Protein AF-A0A1Z5IXL9-F1 (afdb_monomer)

Secondary structure (DSSP, 8-state):
-----------EEEEEEEEEETT--EEEEEEEEEEETT-EEE-PPPPBTTEEEEE--S-SEEE--SS-EEEEEEEEE---EEEEESSS-SS-EEE---B-SSTT-BPPB-PPP-TTEEEEEEETTEEEEEP--SSSB--SSTTS-EEEEEEEHHHHHHHHHTT--TTTTS--S-----------------TTHHHHHHHHHHHHHHHHHHHHHHHHHHHHHHTTS-TTTHHHHHHHHHHHHHHHHHHHHHH--

Radius of gyration: 29.67 Å; Cα contacts (8 Å, |Δi|>4): 340; chains: 1; bounding box: 79×49×94 Å

Foldseek 3Di:
DPDPDPPLPQDKEKEWEFEAAPVRHGQDDIDIDIDGAQDKDFDADDARWQKAFPDWPDDRIDGHHPHYHYTYGHIAGFEWEFEAEAPPGLPTDIDDWTCDPGRRAIFFDQADDDPQKWKFKQDLQATHDTDPDRGGDGDPPRRYYIYIYIDHPVSVVVVVVVPPNRNPVRNPDDDDDDDDDDDDDDDDDDPVVVVVVVVVVVVVVVVVVVVLVVVVSVLVVVCPPDPVVNVVVVVVNVVVVVVVVVVVVVVVD

pLDDT: mean 72.83, std 23.21, range [24.55, 97.69]

Structure (mmCIF, N/CA/C/O backbone):
data_AF-A0A1Z5IXL9-F1
#
_entry.id   AF-A0A1Z5IXL9-F1
#
loop_
_atom_site.group_PDB
_atom_site.id
_atom_site.type_symbol
_atom_site.label_atom_id
_atom_site.label_alt_id
_atom_site.label_comp_id
_atom_site.label_asym_id
_atom_site.label_entity_id
_atom_site.label_seq_id
_atom_site.pdbx_PDB_ins_code
_atom_site.Cartn_x
_atom_site.Cartn_y
_atom_site.Cartn_z
_atom_site.occupancy
_atom_site.B_iso_or_equiv
_atom_site.auth_seq_id
_atom_site.auth_comp_id
_atom_site.auth_asym_id
_atom_site.auth_atom_id
_atom_site.pdbx_PDB_model_num
ATOM 1 N N . MET A 1 1 ? 50.714 9.550 -36.297 1.00 45.28 1 MET A N 1
ATOM 2 C CA . MET A 1 1 ? 49.883 8.854 -35.291 1.00 45.28 1 MET A CA 1
ATOM 3 C C . MET A 1 1 ? 48.421 9.108 -35.640 1.00 45.28 1 MET A C 1
ATOM 5 O O . MET A 1 1 ? 47.930 10.183 -35.316 1.00 45.28 1 MET A O 1
ATOM 9 N N . PRO A 1 2 ? 47.738 8.226 -36.387 1.00 45.06 2 PRO A N 1
ATOM 10 C CA . PRO A 1 2 ? 46.304 8.373 -36.589 1.00 45.06 2 PRO A CA 1
ATOM 11 C C . PRO A 1 2 ? 45.598 7.944 -35.300 1.00 45.06 2 PRO A C 1
ATOM 13 O O . PRO A 1 2 ? 45.701 6.794 -34.883 1.00 45.06 2 PRO A O 1
ATOM 16 N N . GLY A 1 3 ? 44.945 8.899 -34.638 1.00 46.47 3 GLY A N 1
ATOM 17 C CA . GLY A 1 3 ? 44.142 8.646 -33.449 1.00 46.47 3 GLY A CA 1
ATOM 18 C C . GLY A 1 3 ? 42.917 7.818 -33.815 1.00 46.47 3 GLY A C 1
ATOM 19 O O . GLY A 1 3 ? 42.049 8.272 -34.561 1.00 46.47 3 GLY A O 1
ATOM 20 N N . THR A 1 4 ? 42.847 6.600 -33.293 1.00 48.31 4 THR A 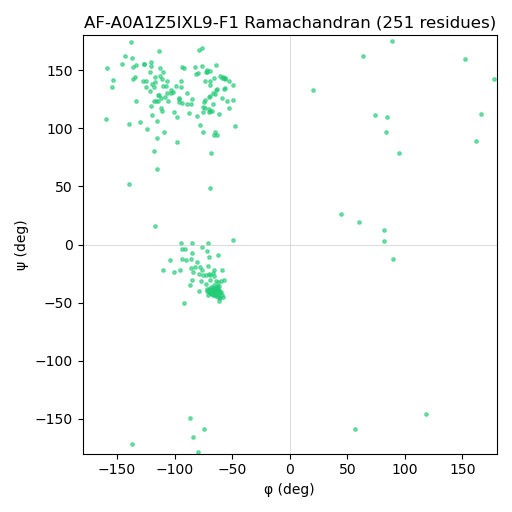N 1
ATOM 21 C CA . THR A 1 4 ? 41.657 5.755 -33.336 1.00 48.31 4 THR A CA 1
ATOM 22 C C . THR A 1 4 ? 40.570 6.432 -32.507 1.00 48.31 4 THR A C 1
ATOM 24 O O . THR A 1 4 ? 40.534 6.337 -31.283 1.00 48.31 4 THR A O 1
ATOM 27 N N . LYS A 1 5 ? 39.685 7.165 -33.187 1.00 51.28 5 LYS A N 1
ATOM 28 C CA . LYS A 1 5 ? 38.390 7.579 -32.641 1.00 51.28 5 LYS A CA 1
ATOM 29 C C . LYS A 1 5 ? 37.686 6.300 -32.168 1.00 51.28 5 LYS A C 1
ATOM 31 O O . LYS A 1 5 ? 37.536 5.396 -32.995 1.00 51.28 5 LYS A O 1
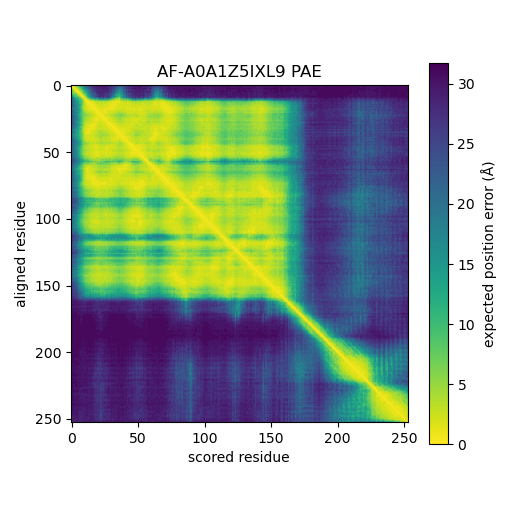ATOM 36 N N . PRO A 1 6 ? 37.263 6.175 -30.899 1.00 50.72 6 PRO A N 1
ATOM 37 C CA . PRO A 1 6 ? 36.435 5.046 -30.513 1.00 50.72 6 PRO A CA 1
ATOM 38 C C . PRO A 1 6 ? 35.146 5.125 -31.334 1.00 50.72 6 PRO A C 1
ATOM 40 O O . PRO A 1 6 ? 34.359 6.064 -31.198 1.00 50.72 6 PRO A O 1
ATOM 43 N N . MET A 1 7 ? 34.966 4.170 -32.248 1.00 46.31 7 MET A N 1
ATOM 44 C CA . MET A 1 7 ? 33.675 3.916 -32.868 1.00 46.31 7 MET A CA 1
ATOM 45 C C . MET A 1 7 ? 32.766 3.406 -31.754 1.00 46.31 7 MET A C 1
ATOM 47 O O . MET A 1 7 ? 32.745 2.213 -31.464 1.00 46.31 7 MET A O 1
ATOM 51 N N . PHE A 1 8 ? 32.000 4.296 -31.128 1.00 53.53 8 PHE A N 1
ATOM 52 C CA . PHE A 1 8 ? 30.719 3.871 -30.589 1.00 53.53 8 PHE A CA 1
ATOM 53 C C . PHE A 1 8 ? 29.910 3.443 -31.809 1.00 53.53 8 PHE A C 1
ATOM 55 O O . PHE A 1 8 ? 29.355 4.272 -32.531 1.00 53.53 8 PHE A O 1
ATOM 62 N N . GLN A 1 9 ? 29.946 2.146 -32.123 1.00 54.06 9 GLN A N 1
ATOM 63 C CA . GLN A 1 9 ? 28.942 1.565 -32.993 1.00 54.06 9 GLN A CA 1
ATOM 64 C C . GLN A 1 9 ? 27.609 2.019 -32.421 1.00 54.06 9 GLN A C 1
ATOM 66 O O . GLN A 1 9 ? 27.355 1.826 -31.230 1.00 54.06 9 GLN A O 1
ATOM 71 N N . ASN A 1 10 ? 26.813 2.667 -33.266 1.00 61.59 10 ASN A N 1
ATOM 72 C CA . ASN A 1 10 ? 25.502 3.231 -32.965 1.00 61.59 10 ASN A CA 1
ATOM 73 C C . ASN A 1 10 ? 24.482 2.094 -32.728 1.00 61.59 10 ASN A C 1
ATOM 75 O O . ASN A 1 10 ? 23.428 2.019 -33.353 1.00 61.59 10 ASN A O 1
ATOM 79 N N . SER A 1 11 ? 24.871 1.131 -31.895 1.00 84.44 11 SER A N 1
ATOM 80 C CA . SER A 1 11 ? 24.109 -0.031 -31.499 1.00 84.44 11 SER A CA 1
ATOM 81 C C . SER A 1 11 ? 23.072 0.452 -30.501 1.00 84.44 11 SER A C 1
ATOM 83 O O . SER A 1 11 ? 23.384 1.057 -29.473 1.00 84.44 11 SER A O 1
ATOM 85 N N . GLN A 1 12 ? 21.811 0.273 -30.866 1.00 89.75 12 GLN A N 1
ATOM 86 C CA . GLN A 1 12 ? 20.716 0.434 -29.932 1.00 89.75 12 GLN A CA 1
ATOM 87 C C . GLN A 1 12 ? 20.620 -0.827 -29.087 1.00 89.75 12 GLN A C 1
ATOM 89 O O . GLN A 1 12 ? 20.885 -1.933 -29.556 1.00 89.75 12 GLN A O 1
ATOM 94 N N . ASN A 1 13 ? 20.208 -0.647 -27.845 1.00 95.62 13 ASN A N 1
ATOM 95 C CA . ASN A 1 13 ? 19.860 -1.731 -26.953 1.00 95.62 13 ASN A CA 1
ATOM 96 C C . ASN A 1 13 ? 18.583 -1.352 -26.187 1.00 95.62 13 ASN A C 1
ATOM 98 O O . ASN A 1 13 ? 18.050 -0.246 -26.347 1.00 95.62 13 ASN A O 1
ATOM 102 N N . PHE A 1 14 ? 18.048 -2.276 -25.397 1.00 94.62 14 PHE A N 1
ATOM 103 C CA . PHE A 1 14 ? 16.798 -2.068 -24.690 1.00 94.62 14 PHE A CA 1
ATOM 104 C C . PHE A 1 14 ? 16.850 -2.486 -23.223 1.00 94.62 14 PHE A C 1
ATOM 106 O O . PHE A 1 14 ? 17.611 -3.360 -22.809 1.00 94.62 14 PHE A O 1
ATOM 113 N N . ALA A 1 15 ? 15.977 -1.859 -22.447 1.00 95.31 15 ALA A N 1
ATOM 114 C CA . ALA A 1 15 ? 15.609 -2.281 -21.112 1.00 95.31 15 ALA A CA 1
ATOM 115 C C . ALA A 1 15 ? 14.107 -2.580 -21.087 1.00 95.31 15 ALA A C 1
ATOM 117 O O . ALA A 1 15 ? 13.320 -1.824 -21.656 1.00 95.31 15 ALA A O 1
ATOM 118 N N . GLU A 1 16 ? 13.706 -3.660 -20.429 1.00 96.06 16 GLU A N 1
ATOM 119 C CA . GLU A 1 16 ? 12.303 -3.990 -20.185 1.00 96.06 16 GLU A CA 1
ATOM 120 C C . GLU A 1 16 ? 12.005 -3.924 -18.685 1.00 96.06 16 GLU A C 1
ATOM 122 O O . GLU A 1 16 ? 12.741 -4.463 -17.854 1.00 96.06 16 GLU A O 1
ATOM 127 N N . VAL A 1 17 ? 10.947 -3.192 -18.346 1.00 96.50 17 VAL A N 1
ATOM 128 C CA . VAL A 1 17 ? 10.525 -2.899 -16.977 1.00 96.50 17 VAL A CA 1
ATOM 129 C C . VAL A 1 17 ? 9.222 -3.636 -16.699 1.00 96.50 17 VAL A C 1
ATOM 131 O O . VAL A 1 17 ? 8.199 -3.325 -17.302 1.00 96.50 17 VAL A O 1
ATOM 134 N N . TYR A 1 18 ? 9.265 -4.588 -15.779 1.00 96.19 18 TYR A N 1
ATOM 135 C CA . TYR A 1 18 ? 8.126 -5.367 -15.311 1.00 96.19 18 TYR A CA 1
ATOM 136 C C . TYR A 1 18 ? 7.523 -4.744 -14.056 1.00 96.19 18 TYR A C 1
ATOM 138 O O . TYR A 1 18 ? 8.252 -4.308 -13.161 1.00 96.19 18 TYR A O 1
ATOM 146 N N . PHE A 1 19 ? 6.194 -4.756 -13.977 1.00 97.25 19 PHE A N 1
ATOM 147 C CA . PHE A 1 19 ? 5.422 -4.285 -12.828 1.00 97.25 19 PHE A CA 1
ATOM 148 C C . PHE A 1 19 ? 4.698 -5.488 -12.236 1.00 97.25 19 PHE A C 1
ATOM 150 O O . PHE A 1 19 ? 3.755 -5.999 -12.841 1.00 97.25 19 PHE A O 1
ATOM 157 N N . GLN A 1 20 ? 5.164 -5.977 -11.092 1.00 96.44 20 GLN A N 1
ATOM 158 C CA . GLN A 1 20 ? 4.704 -7.255 -10.556 1.00 96.44 20 GLN A CA 1
ATOM 159 C C . GLN A 1 20 ? 4.586 -7.236 -9.036 1.00 96.44 20 GLN A C 1
ATOM 161 O O . GLN A 1 20 ? 5.188 -6.397 -8.370 1.00 96.44 20 GLN A O 1
ATOM 166 N N . THR A 1 21 ? 3.844 -8.188 -8.479 1.00 95.88 21 THR A N 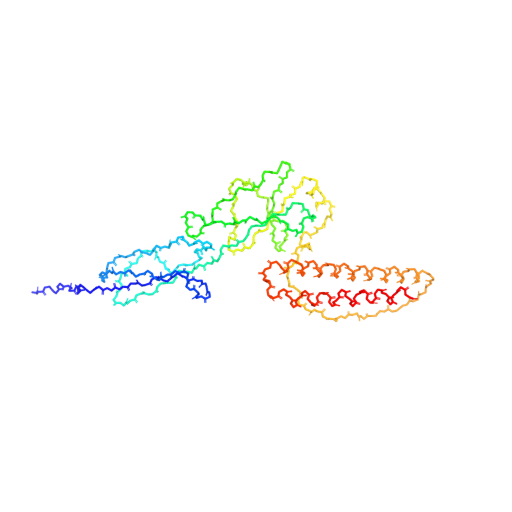1
ATOM 167 C CA . THR A 1 21 ? 3.847 -8.428 -7.033 1.00 95.88 21 THR A CA 1
ATOM 168 C C . THR A 1 21 ? 5.102 -9.171 -6.578 1.00 95.88 21 THR A C 1
ATOM 170 O O . THR A 1 21 ? 5.857 -9.710 -7.395 1.00 95.88 21 THR A O 1
ATOM 173 N N . ALA A 1 22 ? 5.321 -9.253 -5.261 1.00 91.00 22 ALA A N 1
ATOM 174 C CA . ALA A 1 22 ? 6.373 -10.097 -4.683 1.00 91.00 22 ALA A CA 1
ATOM 175 C C . ALA A 1 22 ? 6.230 -11.580 -5.088 1.00 91.00 22 ALA A C 1
ATOM 177 O O . ALA A 1 22 ? 7.231 -12.265 -5.277 1.00 91.00 22 ALA A O 1
ATOM 178 N N . ALA A 1 23 ? 4.996 -12.044 -5.317 1.00 91.06 23 ALA A N 1
ATOM 179 C CA . ALA A 1 23 ? 4.694 -13.384 -5.822 1.00 91.06 23 ALA A CA 1
ATOM 180 C C . ALA A 1 23 ? 4.952 -13.559 -7.335 1.00 91.06 23 ALA A C 1
ATOM 182 O O . ALA A 1 23 ? 4.766 -14.649 -7.868 1.00 91.06 23 ALA A O 1
ATOM 183 N N . GLY A 1 24 ? 5.367 -12.503 -8.044 1.00 90.75 24 GLY A N 1
ATOM 184 C CA . GLY A 1 24 ? 5.649 -12.541 -9.481 1.00 90.75 24 GLY A CA 1
ATOM 185 C C . GLY A 1 24 ? 4.419 -12.403 -10.379 1.00 90.75 24 GLY A C 1
ATOM 186 O O . GLY A 1 24 ? 4.524 -12.643 -11.577 1.00 90.75 24 GLY A O 1
ATOM 187 N N . VAL A 1 25 ? 3.264 -12.006 -9.833 1.00 94.50 25 VAL A N 1
ATOM 188 C CA . VAL A 1 25 ? 2.062 -11.740 -10.638 1.00 94.50 25 VAL A CA 1
ATOM 189 C C . VAL A 1 25 ? 2.234 -10.415 -11.366 1.00 94.50 25 VAL A C 1
ATOM 191 O O . VAL A 1 25 ? 2.432 -9.387 -10.719 1.00 94.50 25 VAL A O 1
ATOM 194 N N . GLU A 1 26 ? 2.138 -10.426 -12.694 1.00 95.38 26 GLU A N 1
ATOM 195 C CA . GLU A 1 26 ? 2.185 -9.209 -13.505 1.00 95.38 26 GLU A CA 1
ATOM 196 C C . GLU A 1 26 ? 0.920 -8.369 -13.303 1.00 95.38 26 GLU A C 1
ATOM 198 O O . GLU A 1 26 ? -0.204 -8.843 -13.453 1.00 95.38 26 GLU A O 1
ATOM 203 N N . LEU A 1 27 ? 1.115 -7.095 -12.968 1.00 94.81 27 LEU A N 1
ATOM 204 C CA . LEU A 1 27 ? 0.033 -6.132 -12.755 1.00 94.81 27 LEU A CA 1
ATOM 205 C C . LEU A 1 27 ? -0.257 -5.303 -14.006 1.00 94.81 27 LEU A C 1
ATOM 207 O O . LEU A 1 27 ? -1.325 -4.707 -14.140 1.00 94.81 27 LEU A O 1
ATOM 211 N N . ARG A 1 28 ? 0.724 -5.210 -14.907 1.00 94.62 28 ARG A N 1
ATOM 212 C CA . ARG A 1 28 ? 0.664 -4.409 -16.127 1.00 94.62 28 ARG A CA 1
ATOM 213 C C . ARG A 1 28 ? 1.676 -4.921 -17.145 1.00 94.62 28 ARG A C 1
ATOM 215 O O . ARG A 1 28 ? 2.747 -5.386 -16.763 1.00 94.62 28 ARG A O 1
ATOM 222 N N . ASN A 1 29 ? 1.371 -4.717 -18.428 1.00 95.12 29 ASN A N 1
ATOM 223 C CA . ASN A 1 29 ? 2.303 -4.965 -19.527 1.00 95.12 29 ASN A CA 1
ATOM 224 C C . ASN A 1 29 ? 3.676 -4.309 -19.275 1.00 95.12 29 ASN A C 1
ATOM 226 O O . ASN A 1 29 ? 3.719 -3.133 -18.881 1.00 95.12 29 ASN A O 1
ATOM 230 N N . PRO A 1 30 ? 4.780 -5.017 -19.565 1.00 95.00 30 PRO A N 1
ATOM 231 C CA . PRO A 1 30 ? 6.119 -4.473 -19.406 1.00 95.00 30 PRO A CA 1
ATOM 232 C C . PRO A 1 30 ? 6.355 -3.237 -20.277 1.00 95.00 30 PRO A C 1
ATOM 234 O O . PRO A 1 30 ? 5.876 -3.139 -21.410 1.00 95.00 30 PRO A O 1
ATOM 237 N N . LEU A 1 31 ? 7.134 -2.287 -19.763 1.00 95.12 31 LEU A N 1
ATOM 238 C CA . LEU A 1 31 ? 7.560 -1.111 -20.516 1.00 95.12 31 LEU A CA 1
ATOM 239 C C . LEU A 1 31 ? 8.921 -1.370 -21.162 1.00 95.12 31 LEU A C 1
ATOM 241 O O . LEU A 1 31 ? 9.908 -1.596 -20.464 1.00 95.12 31 LEU A O 1
ATOM 245 N N . LYS A 1 32 ? 8.987 -1.258 -22.490 1.00 95.62 32 LYS A N 1
ATOM 246 C CA . LYS A 1 32 ? 10.233 -1.367 -23.252 1.00 95.62 32 LYS A CA 1
ATOM 247 C C . LYS A 1 32 ? 10.829 0.007 -23.540 1.00 95.62 32 LYS A C 1
ATOM 249 O O . LYS A 1 32 ? 10.200 0.847 -24.179 1.00 95.62 32 LYS A O 1
ATOM 254 N N . ILE A 1 33 ? 12.064 0.220 -23.101 1.00 94.81 33 ILE A N 1
ATOM 255 C CA . ILE A 1 33 ? 12.833 1.450 -23.296 1.00 94.81 33 ILE A CA 1
ATOM 256 C C . ILE A 1 33 ? 13.989 1.140 -24.240 1.00 94.81 33 ILE A C 1
ATOM 258 O O . ILE A 1 33 ? 14.862 0.346 -23.902 1.00 94.81 33 ILE A O 1
ATOM 262 N N . VAL A 1 34 ? 14.017 1.780 -25.408 1.00 95.31 34 VAL A N 1
ATOM 263 C CA . VAL A 1 34 ? 15.085 1.611 -26.405 1.00 95.31 34 VAL A CA 1
ATOM 264 C C . VAL A 1 34 ? 15.944 2.871 -26.453 1.00 95.31 34 VAL A C 1
ATOM 266 O O . VAL A 1 34 ? 15.426 3.983 -26.620 1.00 95.31 34 VAL A O 1
ATOM 269 N N . ARG A 1 35 ? 17.260 2.699 -26.299 1.00 95.25 35 ARG A N 1
ATOM 270 C CA . ARG A 1 35 ? 18.253 3.780 -26.354 1.00 95.25 35 ARG A CA 1
ATOM 271 C C . ARG A 1 35 ? 19.569 3.301 -26.978 1.00 95.25 35 ARG A C 1
ATOM 273 O O . ARG A 1 35 ? 19.862 2.105 -26.932 1.00 95.25 35 ARG A O 1
ATOM 280 N N . PRO A 1 36 ? 20.371 4.209 -27.553 1.00 95.06 36 PRO A N 1
ATOM 281 C CA . PRO A 1 36 ? 21.759 3.926 -27.898 1.00 95.06 36 PRO A CA 1
ATOM 282 C C . PRO A 1 36 ? 22.562 3.482 -26.670 1.00 95.06 36 PRO A C 1
ATOM 284 O O . PRO A 1 36 ? 22.363 3.993 -25.566 1.00 95.06 36 PRO A O 1
ATOM 287 N N . VAL A 1 37 ? 23.486 2.542 -26.861 1.00 94.62 37 VAL A N 1
ATOM 288 C CA . VAL A 1 37 ? 24.449 2.160 -25.820 1.00 94.62 37 VAL A CA 1
ATOM 289 C C . VAL A 1 37 ? 25.247 3.393 -25.379 1.00 94.62 37 VAL A C 1
ATOM 291 O O . VAL A 1 37 ? 25.735 4.158 -26.208 1.00 94.62 37 VAL A O 1
ATOM 294 N N . GLY A 1 38 ? 25.393 3.580 -24.067 1.00 93.50 38 GLY A N 1
ATOM 295 C CA . GLY A 1 38 ? 26.074 4.728 -23.467 1.00 93.50 38 GLY A CA 1
ATOM 296 C C . GLY A 1 38 ? 25.169 5.929 -23.169 1.00 93.50 38 GLY A C 1
ATOM 297 O O . GLY A 1 38 ? 25.584 6.805 -22.413 1.00 93.50 38 GLY A O 1
ATOM 298 N N . GLU A 1 39 ? 23.931 5.964 -23.676 1.00 94.31 39 GLU A N 1
ATOM 299 C CA . GLU A 1 39 ? 22.964 7.007 -23.314 1.00 94.31 39 GLU A CA 1
ATOM 300 C C . GLU A 1 39 ? 22.242 6.715 -21.999 1.00 94.31 39 GLU A C 1
ATOM 302 O O . GLU A 1 39 ? 22.051 5.561 -21.604 1.00 94.31 39 GLU A O 1
ATOM 307 N N . SER A 1 40 ? 21.803 7.779 -21.324 1.00 94.50 40 SER A N 1
ATOM 308 C CA . SER A 1 40 ? 21.006 7.653 -20.113 1.00 94.50 40 SER A CA 1
ATOM 309 C C . SER A 1 40 ? 19.526 7.392 -20.412 1.00 94.50 40 SER A C 1
ATOM 311 O O . SER A 1 40 ? 18.950 7.877 -21.387 1.00 94.50 40 SER A O 1
ATOM 313 N N . TYR A 1 41 ? 18.884 6.619 -19.542 1.00 93.69 41 TYR A N 1
ATOM 314 C CA . TYR A 1 41 ? 17.442 6.424 -19.524 1.00 93.69 41 TYR A CA 1
ATOM 315 C C . TYR A 1 41 ? 16.908 6.490 -18.097 1.00 93.69 41 TYR A C 1
ATOM 317 O O . TYR A 1 41 ? 17.621 6.203 -17.131 1.00 93.69 41 TYR A O 1
ATOM 325 N N . GLN A 1 42 ? 15.639 6.879 -17.978 1.00 93.00 42 GLN A N 1
ATOM 326 C CA . GLN A 1 42 ? 14.942 6.975 -16.705 1.00 93.00 42 GLN A CA 1
ATOM 327 C C . GLN A 1 42 ? 13.873 5.890 -16.604 1.00 93.00 42 GLN A C 1
ATOM 329 O O . GLN A 1 42 ? 13.120 5.649 -17.546 1.00 93.00 42 GLN A O 1
ATOM 334 N N . VAL A 1 43 ? 13.809 5.260 -15.439 1.00 92.56 43 VAL A N 1
ATOM 335 C CA . VAL A 1 43 ? 12.781 4.297 -15.061 1.00 92.56 43 VAL A CA 1
ATOM 336 C C . VAL A 1 43 ? 11.780 5.035 -14.184 1.00 92.56 43 VAL A C 1
ATOM 338 O O . VAL A 1 43 ? 12.122 5.505 -13.097 1.00 92.56 43 VAL A O 1
ATOM 341 N N . SER A 1 44 ? 10.553 5.180 -14.675 1.00 90.25 44 SER A N 1
ATOM 342 C CA . SER A 1 44 ? 9.445 5.755 -13.920 1.00 90.25 44 SER A CA 1
ATOM 343 C C . SER A 1 44 ? 8.509 4.651 -13.442 1.00 90.25 44 SER A C 1
ATOM 345 O O . SER A 1 44 ? 8.090 3.787 -14.211 1.00 90.25 44 SER A O 1
ATOM 347 N N . ALA A 1 45 ? 8.181 4.690 -12.154 1.00 94.19 45 ALA A N 1
ATOM 348 C CA . ALA A 1 45 ? 7.150 3.844 -11.579 1.00 94.19 45 ALA A CA 1
ATOM 349 C C . ALA A 1 45 ? 5.785 4.529 -11.766 1.00 94.19 45 ALA A C 1
ATOM 351 O O . ALA A 1 45 ? 5.617 5.665 -11.315 1.00 94.19 45 ALA A O 1
ATOM 352 N N . PRO A 1 46 ? 4.815 3.902 -12.450 1.00 95.38 46 PRO A N 1
ATOM 353 C CA . PRO A 1 46 ? 3.455 4.413 -12.510 1.00 95.38 46 PRO A CA 1
ATOM 354 C C . PRO A 1 46 ? 2.707 4.128 -11.203 1.00 95.38 46 PRO A C 1
ATOM 356 O O . PRO A 1 46 ? 2.981 3.134 -10.525 1.00 95.38 46 PRO A O 1
ATOM 359 N N . VAL A 1 47 ? 1.715 4.966 -10.901 1.00 97.06 47 VAL A N 1
ATOM 360 C CA . VAL A 1 47 ? 0.665 4.637 -9.928 1.00 97.06 47 VAL A CA 1
ATOM 361 C C . VAL A 1 47 ? -0.208 3.535 -10.529 1.00 97.06 47 VAL A C 1
ATOM 363 O O . VAL A 1 47 ? -0.675 3.665 -11.663 1.00 97.06 47 VAL A O 1
ATOM 366 N N . ILE A 1 48 ? -0.401 2.448 -9.783 1.00 96.31 48 ILE A N 1
ATOM 367 C CA . ILE A 1 48 ? -1.264 1.323 -10.153 1.00 96.31 48 ILE A CA 1
ATOM 368 C C . ILE A 1 48 ? -2.395 1.270 -9.128 1.00 96.31 48 ILE A C 1
ATOM 370 O O . ILE A 1 48 ? -2.133 1.208 -7.929 1.00 96.31 48 ILE A O 1
ATOM 374 N N . GLU A 1 49 ? -3.644 1.331 -9.591 1.00 95.81 49 GLU A N 1
ATOM 375 C CA . GLU A 1 49 ? -4.804 1.381 -8.698 1.00 95.81 49 GLU A CA 1
ATOM 376 C C . GLU A 1 49 ? -4.851 0.154 -7.777 1.00 95.81 49 GLU A C 1
ATOM 378 O O . GLU A 1 49 ? -4.806 -0.984 -8.239 1.00 95.81 49 GLU A O 1
ATOM 383 N N . GLY A 1 50 ? -4.938 0.393 -6.467 1.00 95.44 50 GLY A N 1
ATOM 384 C CA . GLY A 1 50 ? -4.982 -0.651 -5.444 1.00 95.44 50 GLY A CA 1
ATOM 385 C C . GLY A 1 50 ? -3.618 -1.217 -5.042 1.00 95.44 50 GLY A C 1
ATOM 386 O O . GLY A 1 50 ? -3.585 -2.122 -4.213 1.00 95.44 50 GLY A O 1
ATOM 387 N N . TYR A 1 51 ? -2.511 -0.697 -5.585 1.00 97.25 51 TYR A N 1
ATOM 388 C CA . TYR A 1 51 ? -1.159 -1.190 -5.312 1.00 97.25 51 TYR A CA 1
ATOM 389 C C . TYR A 1 51 ? -0.157 -0.066 -5.028 1.00 97.25 51 TYR A C 1
ATOM 391 O O . TYR A 1 51 ? -0.192 0.978 -5.677 1.00 97.25 51 TYR A O 1
ATOM 399 N N . LEU A 1 52 ? 0.787 -0.305 -4.119 1.00 97.50 52 LEU A N 1
ATOM 400 C CA . LEU A 1 52 ? 1.896 0.596 -3.806 1.00 97.50 52 LEU A CA 1
ATOM 401 C C . LEU A 1 52 ? 3.222 0.009 -4.260 1.00 97.50 52 LEU A C 1
ATOM 403 O O . LEU A 1 52 ? 3.452 -1.189 -4.129 1.00 97.50 52 LEU A O 1
ATOM 407 N N . LEU A 1 53 ? 4.114 0.856 -4.761 1.00 96.75 53 LEU A N 1
ATOM 408 C CA . LEU A 1 53 ? 5.492 0.482 -5.043 1.00 96.75 53 LEU A CA 1
ATOM 409 C C . LEU A 1 53 ? 6.236 0.273 -3.720 1.00 96.75 53 LEU A C 1
ATOM 411 O O . LEU A 1 53 ? 6.483 1.234 -2.996 1.00 96.75 53 LEU A O 1
ATOM 415 N N . ILE A 1 54 ? 6.644 -0.967 -3.451 1.00 95.00 54 ILE A N 1
ATOM 416 C CA . ILE A 1 54 ? 7.416 -1.327 -2.252 1.00 95.00 54 ILE A CA 1
ATOM 417 C C . ILE A 1 54 ? 8.909 -1.487 -2.542 1.00 95.00 54 ILE A C 1
ATOM 419 O O . ILE A 1 54 ? 9.739 -1.342 -1.647 1.00 95.00 54 ILE A O 1
ATOM 423 N N . SER A 1 55 ? 9.283 -1.780 -3.792 1.00 93.12 55 SER A N 1
ATOM 424 C CA . SER A 1 55 ? 10.689 -1.942 -4.162 1.00 93.12 55 SER A CA 1
ATOM 425 C C . SER A 1 55 ? 10.953 -1.633 -5.631 1.00 93.12 55 SER A C 1
ATOM 427 O O . SER A 1 55 ? 10.179 -1.991 -6.519 1.00 93.12 55 SER A O 1
ATOM 429 N N . GLN A 1 56 ? 1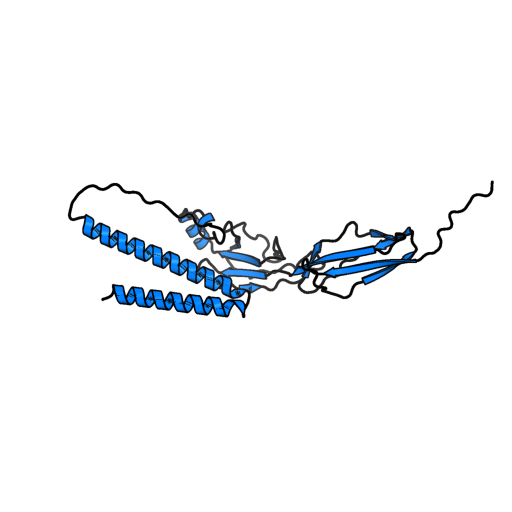2.096 -1.000 -5.896 1.00 91.75 56 GLN A N 1
ATOM 430 C CA . GLN A 1 56 ? 12.629 -0.786 -7.239 1.00 91.75 56 GLN A CA 1
ATOM 431 C C . GLN A 1 56 ? 14.135 -1.092 -7.258 1.00 91.75 56 GLN A C 1
ATOM 433 O O . GLN A 1 56 ? 14.848 -0.755 -6.308 1.00 91.75 56 GLN A O 1
ATOM 438 N N . PRO A 1 57 ? 14.664 -1.696 -8.332 1.00 83.56 57 PRO A N 1
ATOM 439 C CA . PRO A 1 57 ? 16.079 -1.982 -8.435 1.00 83.56 57 PRO A CA 1
ATOM 440 C C . PRO A 1 57 ? 16.838 -0.680 -8.696 1.00 83.56 57 PRO A C 1
ATOM 442 O O . PRO A 1 57 ? 16.608 -0.019 -9.710 1.00 83.56 57 PRO A O 1
ATOM 445 N N . GLY A 1 58 ? 17.812 -0.369 -7.840 1.00 81.69 58 GLY A N 1
ATOM 446 C CA . GLY A 1 58 ? 18.851 0.641 -8.069 1.00 81.69 58 GLY A CA 1
ATOM 447 C C . GLY A 1 58 ? 18.351 2.068 -8.369 1.00 81.69 58 GLY A C 1
ATOM 448 O O . GLY A 1 58 ? 17.230 2.431 -8.016 1.00 81.69 58 GLY A O 1
ATOM 449 N N . PRO A 1 59 ? 19.189 2.910 -9.003 1.00 85.25 59 PRO A N 1
ATOM 450 C CA . PRO A 1 59 ? 18.840 4.300 -9.280 1.00 85.25 59 PRO A CA 1
ATOM 451 C C . PRO A 1 59 ? 17.784 4.421 -10.389 1.00 85.25 59 PRO A C 1
ATOM 453 O O . PRO A 1 59 ? 17.751 3.620 -11.329 1.00 85.25 59 PRO A O 1
ATOM 456 N N . LYS A 1 60 ? 16.968 5.484 -10.305 1.00 86.31 60 LYS A N 1
ATOM 457 C CA . LYS A 1 60 ? 15.945 5.837 -11.310 1.00 86.31 60 LYS A CA 1
ATOM 458 C C . LYS A 1 60 ? 16.554 6.183 -12.672 1.00 86.31 60 LYS A C 1
ATOM 460 O O . LYS A 1 60 ? 15.935 5.913 -13.694 1.00 86.31 60 LYS A O 1
ATOM 465 N N . THR A 1 61 ? 17.759 6.752 -12.687 1.00 92.38 61 THR A N 1
ATOM 466 C CA . THR A 1 61 ? 18.498 7.101 -13.909 1.00 92.38 61 THR A CA 1
ATOM 467 C C . THR A 1 61 ? 19.658 6.133 -14.105 1.00 92.38 61 THR A C 1
ATOM 469 O O . THR A 1 61 ? 20.435 5.895 -13.181 1.00 92.38 61 THR A O 1
ATOM 472 N N . ARG A 1 62 ? 19.776 5.566 -15.307 1.00 92.12 62 ARG A N 1
ATOM 473 C CA . ARG A 1 62 ? 20.739 4.512 -15.661 1.00 92.12 62 ARG A CA 1
ATOM 474 C C . ARG A 1 62 ? 21.368 4.787 -17.018 1.00 92.12 62 ARG A C 1
ATOM 476 O O . ARG A 1 62 ? 20.795 5.524 -17.806 1.00 92.12 62 ARG A O 1
ATOM 483 N N . ILE A 1 63 ? 22.512 4.165 -17.294 1.00 94.25 63 ILE A N 1
ATOM 484 C CA . ILE A 1 63 ? 23.146 4.172 -18.618 1.00 94.25 63 ILE A CA 1
ATOM 485 C C . ILE A 1 63 ? 22.804 2.872 -19.346 1.00 94.25 63 ILE A C 1
ATOM 487 O O . ILE A 1 63 ? 22.829 1.794 -18.746 1.00 94.25 63 ILE A O 1
ATOM 491 N N . MET A 1 64 ? 22.463 2.965 -20.629 1.00 95.12 64 MET A N 1
ATOM 492 C CA . MET A 1 64 ? 22.184 1.811 -21.474 1.00 95.12 64 MET A CA 1
ATOM 493 C C . MET A 1 64 ? 23.477 1.032 -21.733 1.00 95.12 64 MET A C 1
ATOM 495 O O . MET A 1 64 ? 24.409 1.542 -22.354 1.00 95.12 64 MET A O 1
ATOM 499 N N . GLY A 1 65 ? 23.541 -0.199 -21.225 1.00 92.88 65 GLY A N 1
ATOM 500 C CA . GLY A 1 65 ? 24.672 -1.103 -21.435 1.00 92.88 65 GLY A CA 1
ATOM 501 C C . GLY A 1 65 ? 24.623 -1.790 -22.798 1.00 92.88 65 GLY A C 1
ATOM 502 O O . GLY A 1 65 ? 23.703 -1.572 -23.579 1.00 92.88 65 GLY A O 1
ATOM 503 N N . THR A 1 66 ? 25.594 -2.660 -23.068 1.00 93.19 66 THR A N 1
ATOM 504 C CA . THR A 1 66 ? 25.677 -3.460 -24.304 1.00 93.19 66 THR A CA 1
ATOM 505 C C . THR A 1 66 ? 24.779 -4.702 -24.306 1.00 93.19 66 THR A C 1
ATOM 507 O O . THR A 1 66 ? 24.541 -5.266 -25.369 1.00 93.19 66 THR A O 1
ATOM 510 N N . SER A 1 67 ? 24.268 -5.116 -23.142 1.00 92.75 67 SER A N 1
ATOM 511 C CA . SER A 1 67 ? 23.348 -6.254 -22.983 1.00 92.75 67 SER A CA 1
ATOM 512 C C . SER A 1 67 ? 21.965 -5.781 -22.534 1.00 92.75 67 SER A C 1
ATOM 514 O O . SER A 1 67 ? 21.898 -4.811 -21.768 1.00 92.75 67 SER A O 1
ATOM 516 N N . PRO A 1 68 ? 20.859 -6.410 -22.977 1.00 93.56 68 PRO A N 1
ATOM 517 C CA . PRO A 1 68 ? 19.522 -6.025 -22.542 1.00 93.56 68 PRO A CA 1
ATOM 518 C C . PRO A 1 68 ? 19.375 -6.057 -21.021 1.00 93.56 68 PRO A C 1
ATOM 520 O O . PRO A 1 68 ? 19.913 -6.945 -20.355 1.00 93.56 68 PRO A O 1
ATOM 523 N N . ALA A 1 69 ? 18.638 -5.094 -20.473 1.00 93.12 69 ALA A N 1
ATOM 524 C CA . ALA A 1 69 ? 18.374 -5.013 -19.041 1.00 93.12 69 ALA A CA 1
ATOM 525 C C . ALA A 1 69 ? 16.930 -5.411 -18.722 1.00 93.12 69 ALA A C 1
ATOM 527 O O . ALA A 1 69 ? 15.999 -5.015 -19.416 1.00 93.12 69 ALA A O 1
ATOM 528 N N . TRP A 1 70 ? 16.746 -6.136 -17.623 1.00 94.31 70 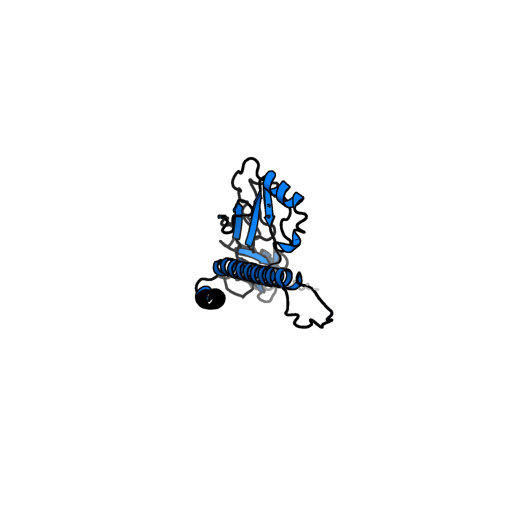TRP A N 1
ATOM 529 C CA . TRP A 1 70 ? 15.432 -6.525 -17.120 1.00 94.31 70 TRP A CA 1
ATOM 530 C C . TRP A 1 70 ? 15.261 -5.957 -15.716 1.00 94.31 70 TRP A C 1
ATOM 532 O O . TRP A 1 70 ? 16.056 -6.242 -14.819 1.00 94.31 70 TRP A O 1
ATOM 542 N N . LEU A 1 71 ? 14.255 -5.112 -15.531 1.00 94.75 71 LEU A N 1
ATOM 543 C CA . LEU A 1 71 ? 14.009 -4.383 -14.292 1.00 94.75 71 LEU A CA 1
ATOM 544 C C . LEU A 1 71 ? 12.656 -4.802 -13.733 1.00 94.75 71 LEU A C 1
ATOM 546 O O . LEU A 1 71 ? 11.690 -4.889 -14.477 1.00 94.75 71 LEU A O 1
ATOM 550 N N . ARG A 1 72 ? 12.580 -5.059 -12.428 1.00 95.12 72 ARG A N 1
ATOM 551 C CA . ARG A 1 72 ? 11.347 -5.492 -11.760 1.00 95.12 72 ARG A CA 1
ATOM 552 C C . ARG A 1 72 ? 10.969 -4.488 -10.693 1.00 95.12 72 ARG A C 1
ATOM 554 O O . ARG A 1 72 ? 11.681 -4.371 -9.705 1.00 95.12 72 ARG A O 1
ATOM 561 N N . LEU A 1 73 ? 9.877 -3.771 -10.894 1.00 96.56 73 LEU A N 1
ATOM 562 C CA . LEU A 1 73 ? 9.280 -2.935 -9.864 1.00 96.56 73 LEU A CA 1
ATOM 563 C C . LEU A 1 73 ? 8.288 -3.807 -9.107 1.00 96.56 73 LEU A C 1
ATOM 565 O O . LEU A 1 73 ? 7.379 -4.382 -9.714 1.00 96.56 73 LEU A O 1
ATOM 569 N N . ILE A 1 74 ? 8.511 -3.932 -7.802 1.00 96.69 74 ILE A N 1
ATOM 570 C CA . ILE A 1 74 ? 7.693 -4.764 -6.932 1.00 96.69 74 ILE A CA 1
ATOM 571 C C . ILE A 1 74 ? 6.646 -3.887 -6.271 1.00 96.69 74 ILE A C 1
ATOM 573 O O . ILE A 1 74 ? 6.968 -2.891 -5.616 1.00 96.69 74 ILE A O 1
ATOM 577 N N . TYR A 1 75 ? 5.402 -4.293 -6.450 1.00 97.69 75 TYR A N 1
ATOM 578 C CA . TYR A 1 75 ? 4.237 -3.661 -5.873 1.00 97.69 75 TYR A CA 1
ATOM 579 C C . TYR A 1 75 ? 3.581 -4.584 -4.855 1.00 97.69 75 TYR A C 1
ATOM 581 O O . TYR A 1 75 ? 3.628 -5.808 -4.990 1.00 97.69 75 TYR A O 1
ATOM 589 N N . ASP A 1 76 ? 2.923 -3.990 -3.875 1.00 97.06 76 ASP A N 1
ATOM 590 C CA . ASP A 1 76 ? 2.086 -4.702 -2.920 1.00 97.06 76 ASP A CA 1
ATOM 591 C C . ASP A 1 76 ? 0.692 -4.089 -2.875 1.00 97.06 76 ASP A C 1
ATOM 593 O O . ASP A 1 76 ? 0.510 -2.931 -3.258 1.00 97.06 76 ASP A O 1
ATOM 597 N N . ARG A 1 77 ? -0.310 -4.871 -2.477 1.00 96.50 77 ARG A N 1
ATOM 598 C CA . ARG A 1 77 ? -1.683 -4.370 -2.390 1.00 96.50 77 ARG A CA 1
ATOM 599 C C . ARG A 1 77 ? -1.773 -3.312 -1.297 1.00 96.50 77 ARG A C 1
ATOM 601 O O . ARG A 1 77 ? -1.138 -3.415 -0.253 1.00 96.50 77 ARG A O 1
ATOM 608 N N . ILE A 1 78 ? -2.587 -2.293 -1.544 1.00 96.19 78 ILE A N 1
ATOM 609 C CA . ILE A 1 78 ? -3.014 -1.382 -0.486 1.00 96.19 78 ILE A CA 1
ATOM 610 C C . ILE A 1 78 ? -3.842 -2.193 0.514 1.00 96.19 78 ILE A C 1
ATOM 612 O O . ILE A 1 78 ? -4.732 -2.947 0.114 1.00 96.19 78 ILE A O 1
ATOM 616 N N . GLY A 1 79 ? -3.537 -2.021 1.796 1.00 94.00 7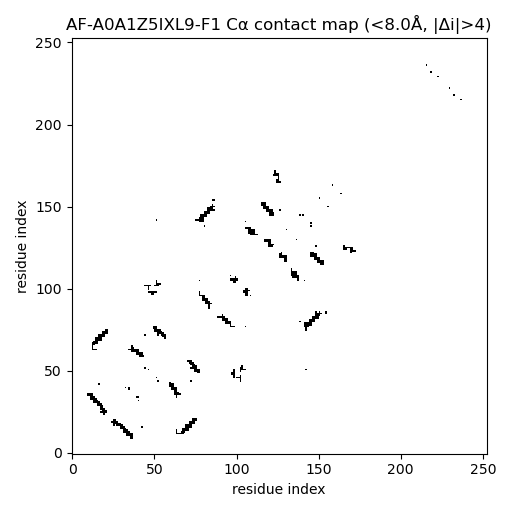9 GLY A N 1
ATOM 617 C CA . GLY A 1 79 ? -4.258 -2.639 2.896 1.00 94.00 79 GLY A CA 1
ATOM 618 C C . GLY A 1 79 ? -5.612 -1.981 3.159 1.00 94.00 79 GLY A C 1
ATOM 619 O O . GLY A 1 79 ? -6.206 -1.308 2.310 1.00 94.00 79 GLY A O 1
ATOM 620 N N . SER A 1 80 ? -6.115 -2.168 4.370 1.00 91.88 80 SER A N 1
ATOM 621 C CA . SER A 1 80 ? -7.409 -1.653 4.816 1.00 91.88 80 SER A CA 1
ATOM 622 C C . SER A 1 80 ? -7.240 -0.727 6.016 1.00 91.88 80 SER A C 1
ATOM 624 O O . SER A 1 80 ? -6.286 -0.835 6.781 1.00 91.88 80 SER A O 1
ATOM 626 N N . LEU A 1 81 ? -8.179 0.198 6.191 1.00 94.62 81 LEU A N 1
ATOM 627 C CA . LEU A 1 81 ? -8.317 0.969 7.419 1.00 94.62 81 LEU A CA 1
ATOM 628 C C . LEU A 1 81 ? -9.636 0.572 8.073 1.00 94.62 81 LEU A C 1
ATOM 630 O O . LEU A 1 81 ? -10.668 0.589 7.406 1.00 94.62 81 LEU A O 1
ATOM 634 N N . ARG A 1 82 ? -9.610 0.220 9.355 1.00 93.25 82 ARG A N 1
ATOM 635 C CA . ARG A 1 82 ? -10.804 -0.112 10.134 1.00 93.25 82 ARG A CA 1
ATOM 636 C C . ARG A 1 82 ? -10.873 0.759 11.378 1.00 93.25 82 ARG A C 1
ATOM 638 O O . ARG A 1 82 ? -9.859 0.966 12.035 1.00 93.25 82 ARG A O 1
ATOM 645 N N . ILE A 1 83 ? -12.053 1.285 11.679 1.00 93.44 83 ILE A N 1
ATOM 646 C CA . ILE A 1 83 ? -12.303 2.154 12.828 1.00 93.44 83 ILE A CA 1
ATOM 647 C C . ILE A 1 83 ? -13.304 1.484 13.757 1.00 93.44 83 ILE A C 1
ATOM 649 O O . ILE A 1 83 ? -14.420 1.214 13.339 1.00 93.44 83 ILE A O 1
ATOM 653 N N . TYR A 1 84 ? -12.941 1.302 15.017 1.00 90.50 84 TYR A N 1
ATOM 654 C CA . TYR A 1 84 ? -13.819 0.807 16.069 1.00 90.50 84 TYR A CA 1
ATOM 655 C C . TYR A 1 84 ? -14.307 1.972 16.932 1.00 90.50 84 TYR A C 1
ATOM 657 O O . TYR A 1 84 ? -13.515 2.829 17.339 1.00 90.50 84 TYR A O 1
ATOM 665 N N . GLN A 1 85 ? -15.611 2.045 17.182 1.00 89.81 85 GLN A N 1
ATOM 666 C CA . GLN A 1 85 ? -16.237 3.090 17.988 1.00 89.81 85 GLN A CA 1
ATOM 667 C C . GLN A 1 85 ? -16.478 2.607 19.421 1.00 89.81 85 GLN A C 1
ATOM 669 O O . GLN A 1 85 ? -17.571 2.160 19.742 1.00 89.81 85 GLN A O 1
ATOM 674 N N . GLY A 1 86 ? -15.490 2.775 20.298 1.00 82.62 86 GLY A N 1
ATOM 675 C CA . GLY A 1 86 ? -15.549 2.264 21.671 1.00 82.62 86 GLY A CA 1
ATOM 676 C C . GLY A 1 86 ? -15.009 0.838 21.800 1.00 82.62 86 GLY A C 1
ATOM 677 O O . GLY A 1 86 ? -14.610 0.218 20.816 1.00 82.62 86 GLY A O 1
ATOM 678 N N . LEU A 1 87 ? -14.941 0.347 23.039 1.00 78.44 87 LEU A N 1
ATOM 679 C CA . LEU A 1 87 ? -14.369 -0.966 23.379 1.00 78.44 87 LEU A CA 1
ATOM 680 C C . LEU A 1 87 ? -15.316 -2.138 23.079 1.00 78.44 87 LEU A C 1
ATOM 682 O O . LEU A 1 87 ? -14.875 -3.280 22.992 1.00 78.44 87 LEU A O 1
ATOM 686 N N . ASP A 1 88 ? -16.607 -1.857 22.943 1.00 78.19 88 ASP A N 1
ATOM 687 C CA . ASP A 1 88 ? -17.674 -2.814 22.659 1.00 78.19 88 ASP A CA 1
ATOM 688 C C . ASP A 1 88 ? -17.928 -3.009 21.155 1.00 78.19 88 ASP A C 1
ATOM 690 O O . ASP A 1 88 ? -18.589 -3.972 20.754 1.00 78.19 88 ASP A O 1
ATOM 694 N N . ASP A 1 89 ? -17.382 -2.135 20.307 1.00 79.94 89 ASP A N 1
ATOM 695 C CA . ASP A 1 89 ? -17.470 -2.273 18.858 1.00 79.94 89 ASP A CA 1
ATOM 696 C C . ASP A 1 89 ? -16.468 -3.312 18.344 1.00 79.94 89 ASP A C 1
ATOM 698 O O . ASP A 1 89 ? -15.275 -3.053 18.202 1.00 79.94 89 ASP A O 1
ATOM 702 N N . ILE A 1 90 ? -16.981 -4.500 18.033 1.00 76.25 90 ILE A N 1
ATOM 703 C CA . ILE A 1 90 ? -16.208 -5.618 17.476 1.00 76.25 90 ILE A CA 1
ATOM 704 C C . ILE A 1 90 ? -16.241 -5.680 15.943 1.00 76.25 90 ILE A C 1
ATOM 706 O O . ILE A 1 90 ? -15.489 -6.444 15.341 1.00 76.25 90 ILE A O 1
ATOM 710 N N . ILE A 1 91 ? -17.127 -4.919 15.293 1.00 83.50 91 ILE A N 1
ATOM 711 C CA . ILE A 1 91 ? -17.291 -4.961 13.833 1.00 83.50 91 ILE A CA 1
ATOM 712 C C . ILE A 1 91 ? -16.393 -3.900 13.203 1.00 83.50 91 ILE A C 1
ATOM 714 O O . ILE A 1 91 ? -15.628 -4.189 12.278 1.00 83.50 91 ILE A O 1
ATOM 718 N N . GLY A 1 92 ? -16.483 -2.674 13.709 1.00 87.56 92 GLY A N 1
ATOM 719 C CA . GLY A 1 92 ? -15.811 -1.512 13.160 1.00 87.56 92 GLY A CA 1
ATOM 720 C C . GLY A 1 92 ? -16.271 -1.128 11.748 1.00 87.56 92 GLY A C 1
ATOM 721 O O . GLY A 1 92 ? -16.844 -1.901 10.976 1.00 87.56 92 GLY A O 1
ATOM 722 N N . GLU A 1 93 ? -15.970 0.106 11.375 1.00 89.94 93 GLU A N 1
ATOM 723 C CA . GLU A 1 93 ? -16.222 0.675 10.060 1.00 89.94 93 GLU A CA 1
ATOM 724 C C . GLU A 1 93 ? -14.973 0.571 9.178 1.00 89.94 93 GLU A C 1
ATOM 726 O O . GLU A 1 93 ? -13.889 1.029 9.541 1.00 89.94 93 GLU A O 1
ATOM 731 N N . GLY A 1 94 ? -15.118 -0.025 7.995 1.00 91.12 94 GLY A N 1
ATOM 732 C CA . GLY A 1 94 ? -14.042 -0.118 7.012 1.00 91.12 94 GLY A CA 1
ATOM 733 C C . GLY A 1 94 ? -13.958 1.127 6.129 1.00 91.12 94 GLY A C 1
ATOM 734 O O . GLY A 1 94 ? -14.911 1.463 5.427 1.00 91.12 94 GLY A O 1
ATOM 735 N N . ILE A 1 95 ? -12.789 1.760 6.077 1.00 91.31 95 ILE A N 1
ATOM 736 C CA . ILE A 1 95 ? -12.475 2.844 5.148 1.00 91.31 95 ILE A CA 1
ATOM 737 C C . ILE A 1 95 ? -11.538 2.328 4.057 1.00 91.31 95 ILE A C 1
ATOM 739 O O . ILE A 1 95 ? -10.433 1.844 4.312 1.00 91.31 95 ILE A O 1
ATOM 743 N N . LYS A 1 96 ? -11.967 2.478 2.800 1.00 91.25 96 LYS A N 1
ATOM 744 C CA . LYS A 1 96 ? -11.147 2.117 1.642 1.00 91.25 96 LYS A CA 1
ATOM 745 C C . LYS A 1 96 ? -10.025 3.135 1.442 1.00 91.25 96 LYS A C 1
ATOM 747 O O . LYS A 1 96 ? -10.278 4.294 1.107 1.00 91.25 96 LYS A O 1
ATOM 752 N N . LEU A 1 97 ? -8.789 2.666 1.562 1.00 94.94 97 LEU A N 1
ATOM 753 C CA . LEU A 1 97 ? -7.598 3.424 1.204 1.00 94.94 97 LEU A CA 1
ATOM 754 C C . LEU A 1 97 ? -7.475 3.552 -0.322 1.00 94.94 97 LEU A C 1
ATOM 756 O O . LEU A 1 97 ? -7.893 2.678 -1.087 1.00 94.94 97 LEU A O 1
ATOM 760 N N . LYS A 1 98 ? -6.906 4.668 -0.775 1.00 95.75 98 LYS A N 1
ATOM 761 C CA . LYS A 1 98 ? -6.676 4.963 -2.195 1.00 95.75 98 LYS A CA 1
ATOM 762 C C . LYS A 1 98 ? -5.213 5.305 -2.419 1.00 95.75 98 LYS A C 1
ATOM 764 O O . LYS A 1 98 ? -4.546 5.785 -1.508 1.00 95.75 98 LYS A O 1
ATOM 769 N N . ASN A 1 99 ? -4.730 5.100 -3.638 1.00 97.31 99 ASN A N 1
ATOM 770 C CA . ASN A 1 99 ? -3.413 5.576 -4.042 1.00 97.31 99 ASN A CA 1
ATOM 771 C C . ASN A 1 99 ? -3.295 7.097 -3.880 1.00 97.31 99 ASN A C 1
ATOM 773 O O . ASN A 1 99 ? -4.248 7.835 -4.135 1.00 97.31 99 ASN A O 1
ATOM 777 N N . GLY A 1 100 ? -2.109 7.548 -3.487 1.00 96.38 100 GLY A N 1
ATOM 778 C CA . GLY A 1 100 ? -1.723 8.950 -3.470 1.00 96.38 100 GLY A CA 1
ATOM 779 C C . GLY A 1 100 ? -1.217 9.426 -4.832 1.00 96.38 100 GLY A C 1
ATOM 780 O O . GLY A 1 100 ? -1.385 8.770 -5.861 1.00 96.38 100 GLY A O 1
ATOM 781 N N . ALA A 1 101 ? -0.567 10.590 -4.831 1.00 94.56 101 ALA A N 1
ATOM 782 C CA . ALA A 1 101 ? 0.013 11.173 -6.042 1.00 94.56 101 ALA A CA 1
ATOM 783 C C . ALA A 1 101 ? 1.278 10.434 -6.522 1.00 94.56 101 ALA A C 1
ATOM 785 O O . ALA A 1 101 ? 1.603 10.479 -7.708 1.00 94.56 101 ALA A O 1
ATOM 786 N N . GLN A 1 102 ? 1.996 9.772 -5.609 1.00 94.81 102 GLN A N 1
ATOM 787 C CA . GLN A 1 102 ? 3.191 8.979 -5.904 1.00 94.81 102 GLN A CA 1
ATOM 788 C C . GLN A 1 102 ? 2.898 7.481 -5.728 1.00 94.81 102 GLN A C 1
ATOM 790 O O . GLN A 1 102 ? 2.063 7.122 -4.895 1.00 94.81 102 GLN A O 1
ATOM 795 N N . PRO A 1 103 ? 3.553 6.591 -6.497 1.00 95.19 103 PRO A N 1
ATOM 796 C CA . PRO A 1 103 ? 3.262 5.158 -6.466 1.00 95.19 103 PRO A CA 1
ATOM 797 C C . PRO A 1 103 ? 3.597 4.490 -5.129 1.00 95.19 103 PRO A C 1
ATOM 799 O O . PRO A 1 103 ? 3.022 3.457 -4.824 1.00 95.19 103 PRO A O 1
ATOM 802 N N . GLU A 1 104 ? 4.483 5.067 -4.324 1.00 94.88 104 GLU A N 1
ATOM 803 C CA . GLU A 1 104 ? 4.825 4.615 -2.971 1.00 94.88 104 GLU A CA 1
ATOM 804 C C . GLU A 1 104 ? 3.881 5.148 -1.871 1.00 94.88 104 GLU A C 1
ATOM 806 O O . GLU A 1 104 ? 4.096 4.878 -0.693 1.00 94.88 104 GLU A O 1
ATOM 811 N N . GLN A 1 105 ? 2.847 5.924 -2.219 1.00 95.12 105 GLN A N 1
ATOM 812 C CA . GLN A 1 105 ? 2.002 6.635 -1.254 1.00 95.12 105 GLN A CA 1
ATOM 813 C C . GLN A 1 105 ? 0.527 6.257 -1.359 1.00 95.12 105 GLN A C 1
ATOM 815 O O . GLN A 1 105 ? -0.008 6.040 -2.448 1.00 95.12 105 GLN A O 1
ATOM 820 N N . VAL A 1 106 ? -0.159 6.298 -0.218 1.00 96.56 106 VAL A N 1
ATOM 821 C CA . VAL A 1 106 ? -1.624 6.371 -0.151 1.00 96.56 106 VAL A CA 1
ATOM 822 C C . VAL A 1 106 ? -2.086 7.820 -0.038 1.00 96.56 106 VAL A C 1
ATOM 824 O O . VAL A 1 106 ? -1.362 8.690 0.447 1.00 96.56 106 VAL A O 1
ATOM 827 N N . ALA A 1 107 ? -3.299 8.088 -0.509 1.00 96.31 107 ALA A N 1
ATOM 828 C CA . ALA A 1 107 ? -3.953 9.366 -0.305 1.00 96.31 107 ALA A CA 1
ATOM 829 C C . ALA A 1 107 ? -4.320 9.530 1.180 1.00 96.31 107 ALA A C 1
ATOM 831 O O . ALA A 1 107 ? -4.781 8.562 1.794 1.00 96.31 107 ALA A O 1
ATOM 832 N N . PRO A 1 108 ? -4.168 10.739 1.750 1.00 96.38 108 PRO A N 1
ATOM 833 C CA . PRO A 1 108 ? -4.642 11.018 3.095 1.00 96.38 108 PRO A CA 1
ATOM 834 C C . PRO A 1 108 ? -6.146 10.783 3.224 1.00 96.38 108 PRO A C 1
ATOM 836 O O . PRO A 1 108 ? -6.922 11.086 2.313 1.00 96.38 108 PRO A O 1
ATOM 839 N N . VAL A 1 109 ? -6.549 10.276 4.381 1.00 94.94 109 VAL A N 1
ATOM 840 C CA . VAL A 1 109 ? -7.939 10.007 4.735 1.00 94.94 109 VAL A CA 1
ATOM 841 C C . VAL A 1 109 ? -8.408 11.038 5.752 1.00 94.94 109 VAL A C 1
ATOM 843 O O . VAL A 1 109 ? -7.709 11.351 6.715 1.00 94.94 109 VAL A O 1
ATOM 846 N N . THR A 1 110 ? -9.620 11.546 5.551 1.00 94.25 110 THR A N 1
ATOM 847 C CA . THR A 1 110 ? -10.330 12.327 6.564 1.00 94.25 110 THR A CA 1
ATOM 848 C C . THR A 1 110 ? -11.111 11.367 7.451 1.00 94.25 110 THR A C 1
ATOM 850 O O . THR A 1 110 ? -12.041 10.709 6.987 1.00 94.25 110 THR A O 1
ATOM 853 N N . LEU A 1 111 ? -10.712 11.272 8.715 1.00 92.12 111 LEU A N 1
ATOM 854 C CA . LEU A 1 111 ? -11.403 10.481 9.725 1.00 92.12 111 LEU A CA 1
ATOM 855 C C . LEU A 1 111 ? -12.720 11.167 10.128 1.00 92.12 111 LEU A C 1
ATOM 857 O O . LEU A 1 111 ? -12.791 12.403 10.117 1.00 92.12 111 LEU A O 1
ATOM 861 N N . PRO A 1 112 ? -13.760 10.400 10.507 1.00 88.44 112 PRO A N 1
ATOM 862 C CA . PRO A 1 112 ? -15.023 10.968 10.961 1.00 88.44 112 PRO A CA 1
ATOM 863 C C . PRO A 1 112 ? -14.820 11.921 12.144 1.00 88.44 112 PRO A C 1
ATOM 865 O O . PRO A 1 112 ? -14.106 11.613 13.103 1.00 88.44 112 PRO A O 1
ATOM 868 N N . ALA A 1 113 ? -15.459 13.090 12.097 1.00 83.94 113 ALA A N 1
ATOM 869 C CA . ALA A 1 113 ? -15.422 14.021 13.217 1.00 83.94 113 ALA A CA 1
ATOM 870 C C . ALA A 1 113 ? -16.170 13.413 14.411 1.00 83.94 113 ALA A C 1
ATOM 872 O O . ALA A 1 113 ? -17.361 13.124 14.320 1.00 83.94 113 ALA A O 1
ATOM 873 N N . ALA A 1 114 ? -15.470 13.246 15.530 1.00 81.69 114 ALA A N 1
ATOM 874 C CA . ALA A 1 114 ? -16.025 12.679 16.748 1.00 81.69 114 ALA A CA 1
ATOM 875 C C . ALA A 1 114 ? -15.820 13.680 17.902 1.00 81.69 114 ALA A C 1
ATOM 877 O O . ALA A 1 114 ? -14.706 13.802 18.417 1.00 81.69 114 ALA A O 1
ATOM 878 N N . PRO A 1 115 ? -16.846 14.468 18.275 1.00 82.12 115 PRO A N 1
ATOM 879 C CA . PRO A 1 115 ? -16.711 15.455 19.340 1.00 82.12 115 PRO A CA 1
ATOM 880 C C . PRO A 1 115 ? -16.411 14.756 20.667 1.00 82.12 115 PRO A C 1
ATOM 882 O O . PRO A 1 115 ? -17.054 13.766 21.010 1.00 82.12 115 PRO A O 1
ATOM 885 N N . SER A 1 116 ? -15.428 15.277 21.403 1.00 84.56 116 SER A N 1
ATOM 886 C CA . SER A 1 116 ? -14.989 14.733 22.698 1.00 84.56 116 SER A CA 1
ATOM 887 C C . SER A 1 116 ? -14.478 13.285 22.657 1.00 84.56 116 SER A C 1
ATOM 889 O O . SER A 1 116 ? -14.406 12.637 23.702 1.00 84.56 116 SER A O 1
ATOM 891 N N . LYS A 1 117 ? -14.103 12.782 21.473 1.00 89.06 117 LYS A N 1
ATOM 892 C CA . LYS A 1 117 ? -13.450 11.482 21.303 1.00 89.06 117 LYS A CA 1
ATOM 893 C C . LYS A 1 117 ? -12.083 11.629 20.645 1.00 89.06 117 LYS A C 1
ATOM 895 O O . LYS A 1 117 ? -11.807 12.595 19.932 1.00 89.06 117 LYS A O 1
ATOM 900 N N . PHE A 1 118 ? -11.238 10.636 20.870 1.00 90.25 118 PHE A N 1
ATOM 901 C CA . PHE A 1 118 ? -9.874 10.574 20.374 1.00 90.25 118 PHE A CA 1
ATOM 902 C C . PHE A 1 118 ? -9.648 9.255 19.648 1.00 90.25 118 PHE A C 1
ATOM 904 O O . PHE A 1 118 ? -10.136 8.215 20.077 1.00 90.25 118 PHE A O 1
ATOM 911 N N . TYR A 1 119 ? -8.909 9.306 18.545 1.00 92.88 119 TYR A N 1
ATOM 912 C CA . TYR A 1 119 ? -8.524 8.115 17.799 1.00 92.88 119 TYR A CA 1
ATOM 913 C C . TYR A 1 119 ? -7.146 7.653 18.246 1.00 92.88 119 TYR A C 1
ATOM 915 O O . TYR A 1 119 ? -6.232 8.471 18.340 1.00 92.88 119 TYR A O 1
ATOM 923 N N . PHE A 1 120 ? -6.990 6.354 18.454 1.00 90.31 120 PHE A N 1
ATOM 924 C CA . PHE A 1 120 ? -5.727 5.702 18.777 1.00 90.31 120 PHE A CA 1
ATOM 925 C C . PHE A 1 120 ? -5.467 4.592 17.772 1.00 90.31 120 PHE A C 1
ATOM 927 O O . PHE A 1 120 ? -6.402 3.905 17.365 1.00 90.31 120 PHE A O 1
ATOM 934 N N . GLN A 1 121 ? -4.218 4.424 17.354 1.00 89.38 121 GLN A N 1
ATOM 935 C CA . GLN A 1 121 ? -3.847 3.269 16.543 1.00 89.38 121 GLN A CA 1
ATOM 936 C C . GLN A 1 121 ? -3.821 2.018 17.420 1.00 89.38 121 GLN A C 1
ATOM 938 O O . GLN A 1 121 ? -3.399 2.091 18.568 1.00 89.38 121 GLN A O 1
ATOM 943 N N . VAL A 1 122 ? -4.286 0.890 16.893 1.00 85.88 122 VAL A N 1
ATOM 944 C CA . VAL A 1 122 ? -4.268 -0.395 17.595 1.00 85.88 122 VAL A CA 1
ATOM 945 C C . VAL A 1 122 ? -3.480 -1.400 16.774 1.00 85.88 122 VAL A C 1
ATOM 947 O O . VAL A 1 122 ? -3.699 -1.533 15.566 1.00 85.88 122 VAL A O 1
ATOM 950 N N . ASP A 1 123 ? -2.575 -2.097 17.444 1.00 79.25 123 ASP A N 1
ATOM 951 C CA . ASP A 1 123 ? -1.790 -3.199 16.903 1.00 79.25 123 ASP A CA 1
ATOM 952 C C . ASP A 1 123 ? -1.714 -4.356 17.918 1.00 79.25 123 ASP A C 1
ATOM 954 O O . ASP A 1 123 ? -2.401 -4.355 18.941 1.00 79.25 123 ASP A O 1
ATOM 958 N N . GLU A 1 124 ? -0.893 -5.363 17.623 1.00 72.50 124 GLU A N 1
ATOM 959 C CA . GLU A 1 124 ? -0.682 -6.550 18.466 1.00 72.50 124 GLU A CA 1
ATOM 960 C C . GLU A 1 124 ? -0.159 -6.212 19.876 1.00 72.50 124 GLU A C 1
ATOM 962 O O . GLU A 1 124 ? -0.316 -6.995 20.812 1.00 72.50 124 GLU A O 1
ATOM 967 N N . THR A 1 125 ? 0.463 -5.042 20.052 1.00 73.12 125 THR A N 1
ATOM 968 C CA . THR A 1 125 ? 0.968 -4.571 21.348 1.00 73.12 125 THR A CA 1
ATOM 969 C C . THR A 1 125 ? -0.099 -3.850 22.172 1.00 73.12 125 THR A C 1
ATOM 971 O O . THR A 1 125 ? 0.088 -3.647 23.373 1.00 73.12 125 THR A O 1
ATOM 974 N N . GLY A 1 126 ? -1.235 -3.516 21.551 1.00 75.81 126 GLY A N 1
ATOM 975 C CA . GLY A 1 126 ? -2.391 -2.894 22.178 1.00 75.81 126 GLY A CA 1
ATOM 976 C C . GLY A 1 126 ? -2.715 -1.516 21.607 1.00 75.81 126 GLY A C 1
ATOM 977 O O . GLY A 1 126 ? -2.582 -1.259 20.410 1.00 75.81 126 GLY A O 1
ATOM 978 N N . ILE A 1 127 ? -3.208 -0.627 22.473 1.00 82.50 127 ILE A N 1
ATOM 979 C CA . ILE A 1 127 ? -3.574 0.746 22.106 1.00 82.50 127 ILE A CA 1
ATOM 980 C C . ILE A 1 127 ? -2.302 1.599 22.070 1.00 82.50 127 ILE A C 1
ATOM 982 O O . ILE A 1 127 ? -1.696 1.880 23.104 1.00 82.50 127 ILE A O 1
ATOM 986 N N . GLY A 1 128 ? -1.913 2.010 20.869 1.00 80.75 128 GLY A N 1
ATOM 987 C CA . GLY A 1 128 ? -0.757 2.848 20.593 1.00 80.75 128 GLY A CA 1
ATOM 988 C C . GLY A 1 128 ? -1.045 4.347 20.698 1.00 80.75 128 GLY A C 1
ATOM 989 O O . GLY A 1 128 ? -1.866 4.819 21.488 1.00 80.75 128 GLY A O 1
ATOM 990 N N . GLU A 1 129 ? -0.325 5.132 19.896 1.00 84.06 129 GLU A N 1
ATOM 991 C CA . GLU A 1 129 ? -0.388 6.590 19.972 1.00 84.06 129 GLU A CA 1
ATOM 992 C C . GLU A 1 129 ? -1.722 7.175 19.489 1.00 84.06 129 GLU A C 1
ATOM 994 O O . GLU A 1 129 ? -2.379 6.680 18.567 1.00 84.06 129 GLU A O 1
ATOM 999 N N . GLN A 1 130 ? -2.081 8.311 20.091 1.00 89.62 130 GLN A N 1
ATOM 1000 C CA . GLN A 1 130 ? -3.207 9.118 19.650 1.00 89.62 130 GLN A CA 1
ATOM 1001 C C . GLN A 1 130 ? -2.934 9.731 18.270 1.00 89.62 130 GLN A C 1
ATOM 1003 O O . GLN A 1 130 ? -1.936 10.427 18.053 1.00 89.62 130 GLN A O 1
ATOM 1008 N N . VAL A 1 131 ? -3.891 9.584 17.358 1.00 92.31 131 VAL A N 1
ATOM 1009 C CA . VAL A 1 131 ? -3.886 10.244 16.054 1.00 92.31 131 VAL A CA 1
ATOM 1010 C C . VAL A 1 131 ? -4.135 11.741 16.232 1.00 92.31 131 VAL A C 1
ATOM 1012 O O . VAL A 1 131 ? -5.196 12.177 16.678 1.00 92.31 131 VAL A O 1
ATOM 1015 N N . LYS A 1 132 ? -3.143 12.551 15.851 1.00 89.00 132 LYS A N 1
ATOM 1016 C CA . LYS A 1 132 ? -3.193 14.017 15.991 1.00 89.00 132 LYS A CA 1
ATOM 1017 C C . LYS A 1 132 ? -3.870 14.713 14.811 1.00 89.00 132 LYS A C 1
ATOM 1019 O O . LYS A 1 132 ? -4.514 15.741 14.994 1.00 89.00 132 LYS A O 1
ATOM 1024 N N . ASN A 1 133 ? -3.702 14.180 13.601 1.00 91.12 133 ASN A N 1
ATOM 1025 C CA . ASN A 1 133 ? -4.215 14.792 12.378 1.00 91.12 133 ASN A CA 1
ATOM 1026 C C . ASN A 1 133 ? -5.380 13.976 11.808 1.00 91.12 133 ASN A C 1
ATOM 1028 O O . ASN A 1 133 ? -5.171 12.997 11.099 1.00 91.12 133 ASN A O 1
ATOM 1032 N N . LEU A 1 134 ? -6.604 14.398 12.128 1.00 90.88 134 LEU A N 1
ATOM 1033 C CA . LEU A 1 134 ? -7.824 13.706 11.710 1.00 90.88 134 LEU A CA 1
ATOM 1034 C C . LEU A 1 134 ? -8.210 13.988 10.255 1.00 90.88 134 LEU A C 1
ATOM 1036 O O . LEU A 1 134 ? -8.887 13.174 9.641 1.00 90.88 134 LEU A O 1
ATOM 1040 N N . SER A 1 135 ? -7.811 15.127 9.685 1.00 91.31 135 SER A N 1
ATOM 1041 C CA . SER A 1 135 ? -8.220 15.505 8.326 1.00 91.31 135 SER A CA 1
ATOM 1042 C C . SER A 1 135 ? -7.325 14.921 7.235 1.00 91.31 135 SER A C 1
ATOM 1044 O O . SER A 1 135 ? -7.760 14.825 6.086 1.00 91.31 135 SER A O 1
ATOM 1046 N N . ALA A 1 136 ? -6.104 14.517 7.590 1.00 93.94 136 ALA A N 1
ATOM 1047 C CA . ALA A 1 136 ? -5.115 13.961 6.677 1.00 93.94 136 ALA A CA 1
ATOM 1048 C C . ALA A 1 136 ? -4.362 12.781 7.314 1.00 93.94 136 ALA A C 1
ATOM 1050 O O . ALA A 1 136 ? -3.130 12.761 7.350 1.00 93.94 136 ALA A O 1
ATOM 1051 N N . PHE A 1 137 ? -5.104 11.808 7.841 1.00 94.94 137 PHE A N 1
ATOM 1052 C CA . PHE A 1 137 ? -4.522 10.593 8.398 1.00 94.94 137 PHE A CA 1
ATOM 1053 C C . PHE A 1 137 ? -3.925 9.716 7.292 1.00 94.94 137 PHE A C 1
ATOM 1055 O O . PHE A 1 137 ? -4.536 9.517 6.240 1.00 94.94 137 PHE A O 1
ATOM 1062 N N . VAL A 1 138 ? -2.736 9.173 7.547 1.00 94.62 138 VAL A N 1
ATOM 1063 C CA . VAL A 1 138 ? -2.052 8.213 6.678 1.00 94.62 138 VAL A CA 1
ATOM 1064 C C . VAL A 1 138 ? -1.547 7.068 7.559 1.00 94.62 138 VAL A C 1
ATOM 1066 O O . VAL A 1 138 ? -0.806 7.340 8.507 1.00 94.62 138 VAL A O 1
ATOM 1069 N N . PRO A 1 139 ? -1.926 5.810 7.272 1.00 92.94 139 PRO A N 1
ATOM 1070 C CA . PRO A 1 139 ? -1.375 4.647 7.957 1.00 92.94 139 PRO A CA 1
ATOM 1071 C C . PRO A 1 139 ? 0.149 4.573 7.870 1.00 92.94 139 PRO A C 1
ATOM 1073 O O . PRO A 1 139 ? 0.723 4.866 6.820 1.00 92.94 139 PRO A O 1
ATOM 1076 N N . GLN A 1 140 ? 0.798 4.120 8.944 1.00 89.88 140 GLN A N 1
ATOM 1077 C CA . GLN A 1 140 ? 2.248 3.900 8.945 1.00 89.88 140 GLN A CA 1
ATOM 1078 C C . GLN A 1 140 ? 2.649 2.753 8.004 1.00 89.88 140 GLN A C 1
ATOM 1080 O O . GLN A 1 140 ? 3.628 2.870 7.270 1.00 89.88 140 GLN A O 1
ATOM 1085 N N . GLU A 1 141 ? 1.850 1.682 7.976 1.00 91.31 141 GLU A N 1
ATOM 1086 C CA . GLU A 1 141 ? 2.033 0.519 7.103 1.00 91.31 141 GLU A CA 1
ATOM 1087 C C . GLU A 1 141 ? 0.835 0.369 6.149 1.00 91.31 141 GLU A C 1
ATOM 1089 O O . GLU A 1 141 ? -0.075 -0.423 6.391 1.00 91.31 141 GLU A O 1
ATOM 1094 N N . PRO A 1 142 ? 0.794 1.132 5.043 1.00 93.31 142 PRO A N 1
ATOM 1095 C CA . PRO A 1 142 ? -0.385 1.223 4.179 1.00 93.31 142 PRO A CA 1
ATOM 1096 C C . PRO A 1 142 ? -0.660 -0.029 3.332 1.00 93.31 142 PRO A C 1
ATOM 1098 O O . PRO A 1 142 ? -1.668 -0.069 2.627 1.00 93.31 142 PRO A O 1
ATOM 1101 N N . THR A 1 143 ? 0.221 -1.031 3.360 1.00 93.50 143 THR A N 1
ATOM 1102 C CA . THR A 1 143 ? 0.023 -2.339 2.710 1.00 93.50 143 THR A CA 1
ATOM 1103 C C . THR A 1 143 ? -0.584 -3.384 3.652 1.00 93.50 143 THR A C 1
ATOM 1105 O O . THR A 1 143 ? -0.910 -4.483 3.215 1.00 93.50 143 THR A O 1
ATOM 1108 N N . LYS A 1 144 ? -0.784 -3.047 4.933 1.00 91.75 144 LYS A N 1
ATOM 1109 C CA . LYS A 1 144 ? -1.425 -3.901 5.942 1.00 91.75 144 LYS A CA 1
ATOM 111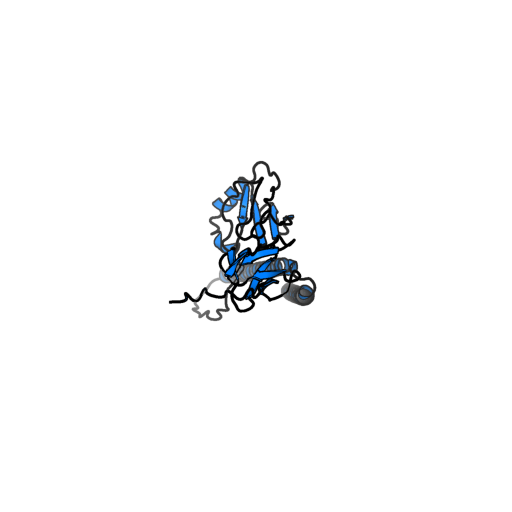0 C C . LYS A 1 144 ? -2.755 -3.314 6.405 1.00 91.75 144 LYS A C 1
ATOM 1112 O O . LYS A 1 144 ? -3.059 -2.147 6.152 1.00 91.75 144 LYS A O 1
ATOM 1117 N N . GLN A 1 145 ? -3.551 -4.122 7.104 1.00 91.12 145 GLN A N 1
ATOM 1118 C CA . GLN A 1 145 ? -4.694 -3.599 7.843 1.00 91.12 145 GLN A CA 1
ATOM 1119 C C . GLN A 1 145 ? -4.207 -2.686 8.974 1.00 91.12 145 GLN A C 1
ATOM 1121 O O . GLN A 1 145 ? -3.352 -3.061 9.768 1.00 91.12 145 GLN A O 1
ATOM 1126 N N . THR A 1 146 ? -4.775 -1.487 9.052 1.00 91.94 146 THR A N 1
ATOM 1127 C CA . THR A 1 146 ? -4.591 -0.549 10.159 1.00 91.94 146 THR A CA 1
ATOM 1128 C C . THR A 1 146 ? -5.896 -0.422 10.922 1.00 91.94 146 THR A C 1
ATOM 1130 O O . THR A 1 146 ? -6.931 -0.099 10.336 1.00 91.94 146 THR A O 1
ATOM 1133 N N . SER A 1 147 ? -5.836 -0.646 12.228 1.00 92.06 147 SER A N 1
ATOM 1134 C CA . SER A 1 147 ? -6.975 -0.519 13.131 1.00 92.06 147 SER A CA 1
ATOM 1135 C C . SER A 1 147 ? -6.867 0.781 13.920 1.00 92.06 147 SER A C 1
ATOM 1137 O O . SER A 1 147 ? -5.809 1.100 14.463 1.00 92.06 147 SER A O 1
ATOM 1139 N N . LEU A 1 148 ? -7.958 1.536 13.987 1.00 93.19 148 LEU A N 1
ATOM 1140 C CA . LEU A 1 148 ? -8.101 2.704 14.846 1.00 93.19 148 LEU A CA 1
ATOM 1141 C C . LEU A 1 148 ? -9.218 2.463 15.850 1.00 93.19 148 LEU A C 1
ATOM 1143 O O . LEU A 1 148 ? -10.277 1.963 15.488 1.00 93.19 148 LEU A O 1
ATOM 1147 N N . LEU A 1 149 ? -9.009 2.889 17.085 1.00 91.88 149 LEU A N 1
ATOM 1148 C CA . LEU A 1 149 ? -9.996 2.839 18.151 1.00 91.88 149 LEU A CA 1
ATOM 1149 C C . LEU A 1 149 ? -10.371 4.264 18.556 1.00 91.88 149 LEU A C 1
ATOM 1151 O O . LEU A 1 149 ? -9.505 5.077 18.879 1.00 91.88 149 LEU A O 1
ATOM 1155 N N . CYS A 1 150 ? -11.660 4.579 18.495 1.00 92.94 150 CYS A N 1
ATOM 1156 C CA . CYS A 1 150 ? -12.214 5.877 18.851 1.00 92.94 150 CYS A CA 1
ATOM 1157 C C . CYS A 1 150 ? -12.767 5.824 20.277 1.00 92.94 150 CYS A C 1
ATOM 1159 O O . CYS A 1 150 ? -13.791 5.186 20.510 1.00 92.94 150 CYS A O 1
ATOM 1161 N N . LEU A 1 151 ? -12.107 6.507 21.212 1.00 88.81 151 LEU A N 1
ATOM 1162 C CA . LEU A 1 151 ? -12.423 6.468 22.641 1.00 88.81 151 LEU A CA 1
ATOM 1163 C C . LEU A 1 151 ? -12.863 7.827 23.174 1.00 88.81 151 LEU A C 1
ATOM 1165 O O . LEU A 1 151 ? -12.334 8.869 22.778 1.00 88.81 151 LEU A O 1
ATOM 1169 N N . SER A 1 152 ? -13.811 7.808 24.105 1.00 88.94 152 SER A N 1
ATOM 1170 C CA . SER A 1 152 ? -14.193 8.959 24.919 1.00 88.94 152 SER A CA 1
ATOM 1171 C C . SER A 1 152 ? -13.196 9.196 26.065 1.00 88.94 152 SER A C 1
ATOM 1173 O O . SER A 1 152 ? -12.347 8.357 26.366 1.00 88.94 152 SER A O 1
ATOM 1175 N N . ALA A 1 153 ? -13.283 10.356 26.723 1.00 85.88 153 ALA A N 1
ATOM 1176 C CA . ALA A 1 153 ? -12.489 10.619 27.925 1.00 85.88 153 ALA A CA 1
ATOM 1177 C C . ALA A 1 153 ? -12.815 9.645 29.075 1.00 85.88 153 ALA A C 1
ATOM 1179 O O . ALA A 1 153 ? -11.915 9.303 29.844 1.00 85.88 153 ALA A O 1
ATOM 1180 N N . ASP A 1 154 ? -14.067 9.188 29.157 1.00 83.81 154 ASP A N 1
ATOM 1181 C CA . ASP A 1 154 ? -14.523 8.238 30.172 1.00 83.81 154 ASP A CA 1
ATOM 1182 C C . ASP A 1 154 ? -13.932 6.847 29.906 1.00 83.81 154 ASP A C 1
ATOM 1184 O O . ASP A 1 154 ? -13.365 6.251 30.819 1.00 83.81 154 ASP A O 1
ATOM 1188 N N . ASP A 1 155 ? -13.920 6.397 28.645 1.00 83.06 155 ASP A N 1
ATOM 1189 C CA . ASP A 1 155 ? -13.315 5.115 28.246 1.00 83.06 155 ASP A CA 1
ATOM 1190 C C . ASP A 1 155 ? -11.810 5.103 28.574 1.00 83.06 155 ASP A C 1
ATOM 1192 O O . ASP A 1 155 ? -11.261 4.132 29.090 1.00 83.06 155 ASP A O 1
ATOM 1196 N N . ILE A 1 156 ? -11.120 6.223 28.321 1.00 80.38 156 ILE A N 1
ATOM 1197 C CA . ILE A 1 156 ? -9.697 6.381 28.657 1.00 80.38 156 ILE A CA 1
ATOM 1198 C C . ILE A 1 156 ? -9.485 6.332 30.175 1.00 80.38 156 ILE A C 1
ATOM 1200 O O . ILE A 1 156 ? -8.468 5.812 30.640 1.00 80.38 156 ILE A O 1
ATOM 1204 N N . HIS A 1 157 ? -10.399 6.906 30.958 1.00 75.75 157 HIS A N 1
ATOM 1205 C CA . HIS A 1 157 ? -10.328 6.855 32.413 1.00 75.75 157 HIS A CA 1
ATOM 1206 C C . HIS A 1 157 ? -10.564 5.431 32.929 1.00 75.75 157 HIS A C 1
ATOM 1208 O O . HIS A 1 157 ? -9.835 4.983 33.811 1.00 75.75 157 HIS A O 1
ATOM 1214 N N . GLU A 1 158 ? -11.527 4.707 32.360 1.00 74.25 158 GLU A N 1
ATOM 1215 C CA . GLU A 1 158 ? -11.816 3.313 32.697 1.00 74.25 158 GLU A CA 1
ATOM 1216 C C . GLU A 1 158 ? -10.607 2.410 32.432 1.00 74.25 158 GLU A C 1
ATOM 1218 O O . GLU A 1 158 ? -10.191 1.685 33.337 1.00 74.25 158 GLU A O 1
ATOM 1223 N N . LEU A 1 159 ? -9.962 2.554 31.268 1.00 71.12 159 LEU A N 1
ATOM 1224 C CA . LEU A 1 159 ? -8.741 1.820 30.902 1.00 71.12 159 LEU A CA 1
ATOM 1225 C C . LEU A 1 159 ? -7.561 2.106 31.841 1.00 71.12 159 LEU A C 1
ATOM 1227 O O . LEU A 1 159 ? -6.765 1.218 32.133 1.00 71.12 159 LEU A O 1
ATOM 1231 N N . LYS A 1 160 ? -7.435 3.343 32.333 1.00 66.94 160 LYS A N 1
ATOM 1232 C CA . LYS A 1 160 ? -6.384 3.718 33.296 1.00 66.94 160 LYS A CA 1
ATOM 1233 C C . LYS A 1 160 ? -6.684 3.242 34.713 1.00 66.94 160 LYS A C 1
ATOM 1235 O O . LYS A 1 160 ? -5.755 2.987 35.471 1.00 66.94 160 LYS A O 1
ATOM 1240 N N . ALA A 1 161 ? -7.959 3.168 35.085 1.00 59.47 161 ALA A N 1
ATOM 1241 C CA . ALA A 1 161 ? -8.387 2.758 36.417 1.00 59.47 161 ALA A CA 1
ATOM 1242 C C . ALA A 1 161 ? -8.278 1.244 36.635 1.00 59.47 161 ALA A C 1
ATOM 1244 O O . ALA A 1 161 ? -8.218 0.802 37.780 1.00 59.47 161 ALA A O 1
ATOM 1245 N N . THR A 1 162 ? -8.260 0.453 35.561 1.00 55.03 162 THR A N 1
ATOM 1246 C CA . THR A 1 162 ? -8.272 -1.008 35.665 1.00 55.03 162 THR A CA 1
ATOM 1247 C C . THR A 1 162 ? -6.901 -1.653 35.872 1.00 55.03 162 THR A C 1
ATOM 1249 O O . THR A 1 162 ? -6.876 -2.859 36.093 1.00 55.03 162 THR A O 1
ATOM 1252 N N . ASP A 1 163 ? -5.779 -0.915 35.809 1.00 44.22 163 ASP A N 1
ATOM 1253 C CA . ASP A 1 163 ? -4.401 -1.469 35.840 1.00 44.22 163 ASP A CA 1
ATOM 1254 C C . ASP A 1 163 ? -4.250 -2.713 34.930 1.00 44.22 163 ASP A C 1
ATOM 1256 O O . ASP A 1 163 ? -3.448 -3.621 35.161 1.00 44.22 163 ASP A O 1
ATOM 1260 N N . LEU A 1 164 ? -5.100 -2.779 33.897 1.00 46.28 164 LEU A N 1
ATOM 1261 C CA . LEU A 1 164 ? -5.140 -3.846 32.922 1.00 46.28 164 LEU A CA 1
ATOM 1262 C C . LEU A 1 164 ? -3.941 -3.577 32.038 1.00 46.28 164 LEU A C 1
ATOM 1264 O O . LEU A 1 164 ? -3.987 -2.715 31.166 1.00 46.28 164 LEU A O 1
ATOM 1268 N N . ASP A 1 165 ? -2.851 -4.271 32.345 1.00 41.69 165 ASP A N 1
ATOM 1269 C CA . ASP A 1 165 ? -1.629 -4.287 31.559 1.00 41.69 165 ASP A CA 1
ATOM 1270 C C . ASP A 1 165 ? -2.035 -4.515 30.092 1.00 41.69 165 ASP A C 1
ATOM 1272 O O . ASP A 1 165 ? -2.442 -5.612 29.688 1.00 41.69 165 ASP A O 1
ATOM 1276 N N . LEU A 1 166 ? -2.034 -3.424 29.317 1.00 45.59 166 LEU A N 1
ATOM 1277 C CA . LEU A 1 166 ? -2.680 -3.298 28.000 1.00 45.59 166 LEU A CA 1
ATOM 1278 C C . LEU A 1 166 ? -2.100 -4.269 26.958 1.00 45.59 166 LEU A C 1
ATOM 1280 O O . LEU A 1 166 ? -2.682 -4.463 25.893 1.00 45.59 166 LEU A O 1
ATOM 1284 N N . ALA A 1 167 ? -1.004 -4.942 27.309 1.00 40.72 167 ALA A N 1
ATOM 1285 C CA . ALA A 1 167 ? -0.398 -6.039 26.575 1.00 40.72 167 ALA A CA 1
ATOM 1286 C C . ALA A 1 167 ? -1.217 -7.347 26.590 1.00 40.72 167 ALA A C 1
ATOM 1288 O O . ALA A 1 167 ? -0.858 -8.274 25.871 1.00 40.72 167 ALA A O 1
ATOM 1289 N N . ASN A 1 168 ? -2.269 -7.488 27.408 1.00 38.91 168 ASN A N 1
ATOM 1290 C CA . ASN A 1 168 ? -3.021 -8.751 27.520 1.00 38.91 168 ASN A CA 1
ATOM 1291 C C . ASN A 1 168 ? -4.386 -8.760 26.815 1.00 38.91 168 ASN A C 1
ATOM 1293 O O . ASN A 1 168 ? -4.929 -9.842 26.611 1.00 38.91 168 ASN A O 1
ATOM 1297 N N . VAL A 1 169 ? -4.925 -7.608 26.402 1.00 41.44 169 VAL A N 1
ATOM 1298 C CA . VAL A 1 169 ? -6.227 -7.545 25.702 1.00 41.44 169 VAL A CA 1
ATOM 1299 C C . VAL A 1 169 ? -6.077 -7.799 24.192 1.00 41.44 169 VAL A C 1
ATOM 1301 O O . VAL A 1 169 ? -7.005 -8.295 23.564 1.00 41.44 169 VAL A O 1
ATOM 1304 N N . PHE A 1 170 ? -4.888 -7.557 23.622 1.00 36.31 170 PHE A N 1
ATOM 1305 C CA . PHE A 1 170 ? -4.608 -7.708 22.184 1.00 36.31 170 PHE A CA 1
ATOM 1306 C C . PHE A 1 170 ? -3.548 -8.767 21.833 1.00 36.31 170 PHE A C 1
ATOM 1308 O O . PHE A 1 170 ? -3.088 -8.800 20.696 1.00 36.31 170 PHE A O 1
ATOM 1315 N N . LYS A 1 171 ? -3.200 -9.687 22.753 1.00 36.31 171 LYS A N 1
ATOM 1316 C CA . LYS A 1 171 ? -2.369 -10.870 22.436 1.00 36.31 171 LYS A CA 1
ATOM 1317 C C . LYS A 1 171 ? -3.130 -11.843 21.532 1.00 36.31 171 LYS A C 1
ATOM 1319 O O . LYS A 1 171 ? -3.647 -12.873 21.959 1.00 36.31 171 LYS A O 1
ATOM 1324 N N . LEU A 1 172 ? -3.170 -11.489 20.261 1.00 43.28 172 LEU A N 1
ATOM 1325 C CA . LEU A 1 172 ? -3.581 -12.301 19.135 1.00 43.28 172 LEU A CA 1
ATOM 1326 C C . LEU A 1 172 ? -2.349 -12.483 18.242 1.00 43.28 172 LEU A C 1
ATOM 1328 O O . LEU A 1 172 ? -2.278 -11.930 17.159 1.00 43.28 172 LEU A O 1
ATOM 1332 N N . ASP A 1 173 ? -1.334 -13.175 18.771 1.00 38.94 173 ASP A N 1
ATOM 1333 C CA . ASP A 1 173 ? -0.730 -14.343 18.117 1.00 38.94 173 ASP A CA 1
ATOM 1334 C C . ASP A 1 173 ? 0.461 -14.913 18.906 1.00 38.94 173 ASP A C 1
ATOM 1336 O O . ASP A 1 173 ? 1.277 -14.197 19.482 1.00 38.94 173 ASP A O 1
ATOM 1340 N N . GLY A 1 174 ? 0.550 -16.247 18.901 1.00 39.06 174 GLY A N 1
ATOM 1341 C CA . GLY A 1 174 ? 1.758 -16.999 19.243 1.00 39.06 174 GLY A CA 1
ATOM 1342 C C . GLY A 1 174 ? 1.874 -17.490 20.686 1.00 39.06 174 GLY A C 1
ATOM 1343 O O . GLY A 1 174 ? 2.667 -16.955 21.454 1.00 39.06 174 GLY A O 1
ATOM 1344 N N . ILE A 1 175 ? 1.191 -18.587 21.040 1.00 34.16 175 ILE A N 1
ATOM 1345 C CA . ILE A 1 175 ? 1.676 -19.465 22.119 1.00 34.16 175 ILE A CA 1
ATOM 1346 C C . ILE A 1 175 ? 1.672 -20.916 21.636 1.00 34.16 175 ILE A C 1
ATOM 1348 O O . ILE A 1 175 ? 0.632 -21.561 21.507 1.00 34.16 175 ILE A O 1
ATOM 1352 N N . GLU A 1 176 ? 2.886 -21.396 21.366 1.00 30.52 176 GLU A N 1
ATOM 1353 C CA . GLU A 1 176 ? 3.233 -22.808 21.264 1.00 30.52 176 GLU A CA 1
ATOM 1354 C C . GLU A 1 176 ? 2.779 -23.571 22.511 1.00 30.52 176 GLU A C 1
ATOM 1356 O O . GLU A 1 176 ? 2.895 -23.110 23.647 1.00 30.52 176 GLU A O 1
ATOM 1361 N N . ALA A 1 177 ? 2.290 -24.783 22.271 1.00 34.09 177 ALA A N 1
ATOM 1362 C CA . ALA A 1 177 ? 1.900 -25.734 23.290 1.00 34.09 177 ALA A CA 1
ATOM 1363 C C . ALA A 1 177 ? 3.022 -25.975 24.316 1.00 34.09 177 ALA A C 1
ATOM 1365 O O . ALA A 1 177 ? 4.057 -26.558 23.998 1.00 34.09 177 ALA A O 1
ATOM 1366 N N . ALA A 1 178 ? 2.765 -25.627 25.575 1.00 26.75 178 ALA A N 1
ATOM 1367 C CA . ALA A 1 178 ? 3.474 -26.189 26.716 1.00 26.75 178 ALA A CA 1
ATOM 1368 C C . ALA A 1 178 ? 2.481 -26.986 27.568 1.00 26.75 178 ALA A C 1
ATOM 1370 O O . ALA A 1 178 ? 1.799 -26.463 28.448 1.00 26.75 178 ALA A O 1
ATOM 1371 N N . SER A 1 179 ? 2.398 -28.276 27.245 1.00 33.88 179 SER A N 1
ATOM 1372 C CA . SER A 1 179 ? 1.877 -29.320 28.124 1.00 33.88 179 SER A CA 1
ATOM 1373 C C . SER A 1 179 ? 2.774 -29.460 29.362 1.00 33.88 179 SER A C 1
ATOM 1375 O O . SER A 1 179 ? 3.981 -29.245 29.283 1.00 33.88 179 SER A O 1
ATOM 1377 N N . ASP A 1 180 ? 2.170 -29.946 30.448 1.00 28.77 180 ASP A N 1
ATOM 1378 C CA . ASP A 1 180 ? 2.797 -30.692 31.552 1.00 28.77 180 ASP A CA 1
ATOM 1379 C C . ASP A 1 180 ? 3.489 -29.917 32.692 1.00 28.77 180 ASP A C 1
ATOM 1381 O O . ASP A 1 180 ? 4.693 -29.682 32.679 1.00 28.77 180 ASP A O 1
ATOM 1385 N N . LYS A 1 181 ? 2.762 -29.714 33.806 1.00 29.64 181 LYS A N 1
ATOM 1386 C CA . LYS A 1 181 ? 2.835 -30.580 35.015 1.00 29.64 181 LYS A CA 1
ATOM 1387 C C . LYS A 1 181 ? 2.164 -29.931 36.230 1.00 29.64 181 LYS A C 1
ATOM 1389 O O . LYS A 1 181 ? 2.694 -29.009 36.840 1.00 29.64 181 LYS A O 1
ATOM 1394 N N . CYS A 1 182 ? 1.054 -30.525 36.661 1.00 24.55 182 CYS A N 1
ATOM 1395 C CA . CYS A 1 182 ? 0.610 -30.486 38.053 1.00 24.55 182 CYS A CA 1
ATOM 1396 C C . CYS A 1 182 ? 1.224 -31.681 38.797 1.00 24.55 182 CYS A C 1
ATOM 1398 O O . CYS A 1 182 ? 1.093 -32.816 38.340 1.00 24.55 182 CYS A O 1
ATOM 1400 N N . ALA A 1 183 ? 1.842 -31.450 39.957 1.00 29.55 183 ALA A N 1
ATOM 1401 C CA . ALA A 1 183 ? 2.148 -32.504 40.922 1.00 29.55 183 ALA A CA 1
ATOM 1402 C C . ALA A 1 183 ? 1.896 -32.017 42.361 1.00 29.55 183 ALA A C 1
ATOM 1404 O O . ALA A 1 183 ? 2.653 -31.227 42.911 1.00 29.55 183 ALA A O 1
ATOM 1405 N N . ALA A 1 184 ? 0.771 -32.503 42.891 1.00 32.19 184 ALA A N 1
ATOM 1406 C CA . ALA A 1 184 ? 0.411 -32.871 44.264 1.00 32.19 184 ALA A CA 1
ATOM 1407 C C . ALA A 1 184 ? 1.197 -32.334 45.483 1.00 32.19 184 ALA A C 1
ATOM 1409 O O . ALA A 1 184 ? 2.386 -32.598 45.633 1.00 32.19 184 ALA A O 1
ATOM 1410 N N . ALA A 1 185 ? 0.440 -31.857 46.483 1.00 29.34 185 ALA A N 1
ATOM 1411 C CA . ALA A 1 185 ? 0.531 -32.371 47.855 1.00 29.34 185 ALA A CA 1
ATOM 1412 C C . ALA A 1 185 ? -0.787 -32.167 48.635 1.00 29.34 185 ALA A C 1
ATOM 1414 O O . ALA A 1 185 ? -1.423 -31.120 48.578 1.00 29.34 185 ALA A O 1
ATOM 1415 N N . THR A 1 186 ? -1.173 -33.227 49.339 1.00 31.92 186 THR A N 1
ATOM 1416 C CA . THR A 1 186 ? -2.430 -33.501 50.053 1.00 31.92 186 THR A CA 1
ATOM 1417 C C . THR A 1 186 ? -2.365 -33.055 51.522 1.00 31.92 186 THR A C 1
ATOM 1419 O O . THR A 1 186 ? -1.301 -33.180 52.123 1.00 31.92 186 THR A O 1
ATOM 1422 N N . GLY A 1 187 ? -3.496 -32.692 52.157 1.00 27.81 187 GLY A N 1
ATOM 1423 C CA . GLY A 1 187 ? -3.596 -32.777 53.628 1.00 27.81 187 GLY A CA 1
ATOM 1424 C C . GLY A 1 187 ? -4.688 -31.982 54.368 1.00 27.81 187 GLY A C 1
ATOM 1425 O O . GLY A 1 187 ? -4.398 -30.923 54.898 1.00 27.81 187 GLY A O 1
ATOM 1426 N N . GLN A 1 188 ? -5.866 -32.606 54.525 1.00 30.70 188 GLN A N 1
ATOM 1427 C CA . GLN A 1 188 ? -6.801 -32.572 55.679 1.00 30.70 188 GLN A CA 1
ATOM 1428 C C . GLN A 1 188 ? -7.709 -31.351 56.008 1.00 30.70 188 GLN A C 1
ATOM 1430 O O . GLN A 1 188 ? -7.303 -30.382 56.635 1.00 30.70 188 GLN A O 1
ATOM 1435 N N . ALA A 1 189 ? -9.012 -31.614 55.806 1.00 34.44 189 ALA A N 1
ATOM 1436 C CA . ALA A 1 189 ? -10.132 -31.533 56.763 1.00 34.44 189 ALA A CA 1
ATOM 1437 C C . ALA A 1 189 ? -10.844 -30.191 57.026 1.00 34.44 189 ALA A C 1
ATOM 1439 O O . ALA A 1 189 ? -10.376 -29.336 57.772 1.00 34.44 189 ALA A O 1
ATOM 1440 N N . SER A 1 190 ? -12.091 -30.114 56.549 1.00 36.41 190 SER A N 1
ATOM 1441 C CA . SER A 1 190 ? -13.350 -29.861 57.295 1.00 36.41 190 SER A CA 1
ATOM 1442 C C . SER A 1 190 ? -14.366 -29.187 56.363 1.00 36.41 190 SER A C 1
ATOM 1444 O O . SER A 1 190 ? -13.981 -28.657 55.327 1.00 36.41 190 SER A O 1
ATOM 1446 N N . ASP A 1 191 ? -15.661 -29.246 56.686 1.00 41.62 191 ASP A N 1
ATOM 1447 C CA . ASP A 1 191 ? -16.851 -28.961 55.850 1.00 41.62 191 ASP A CA 1
ATOM 1448 C C . ASP A 1 191 ? -16.910 -27.639 55.038 1.00 41.62 191 ASP A C 1
ATOM 1450 O O . ASP A 1 191 ? -17.872 -27.391 54.315 1.00 41.62 191 ASP A O 1
ATOM 1454 N N . LYS A 1 192 ? -15.853 -26.826 55.057 1.00 40.34 192 LYS A N 1
ATOM 1455 C CA . LYS A 1 192 ? -15.553 -25.739 54.111 1.00 40.34 192 LYS A CA 1
ATOM 1456 C C . LYS A 1 192 ? -15.180 -26.247 52.704 1.00 40.34 192 LYS A C 1
ATOM 1458 O O . LYS A 1 192 ? -15.438 -25.585 51.704 1.00 40.34 192 LYS A O 1
ATOM 1463 N N . GLU A 1 193 ? -14.661 -27.473 52.618 1.00 37.06 193 GLU A N 1
ATOM 1464 C CA . GLU A 1 193 ? -14.126 -28.081 51.391 1.00 37.06 193 GLU A CA 1
ATOM 1465 C C . GLU A 1 193 ? -15.201 -28.458 50.350 1.00 37.06 193 GLU A C 1
ATOM 1467 O O . GLU A 1 193 ? -14.880 -28.647 49.179 1.00 37.06 193 GLU A O 1
ATOM 1472 N N . ARG A 1 194 ? -16.483 -28.567 50.739 1.00 36.84 194 ARG A N 1
ATOM 1473 C CA . ARG A 1 194 ? -17.587 -28.765 49.779 1.00 36.84 194 ARG A CA 1
ATOM 1474 C C . ARG A 1 194 ? -17.986 -27.463 49.090 1.00 36.84 194 ARG A C 1
ATOM 1476 O O . ARG A 1 194 ? -18.189 -27.496 47.883 1.00 36.84 194 ARG A O 1
ATOM 1483 N N . GLN A 1 195 ? -18.016 -26.344 49.820 1.00 38.62 195 GLN A N 1
ATOM 1484 C CA . GLN A 1 195 ? -18.323 -25.020 49.267 1.00 38.62 195 GLN A CA 1
ATOM 1485 C C . GLN A 1 195 ? -17.186 -24.526 48.356 1.00 38.62 195 GLN A C 1
ATOM 1487 O O . GLN A 1 195 ? -17.445 -24.046 47.252 1.00 38.62 195 GLN A O 1
ATOM 1492 N N . ASP A 1 196 ? -15.932 -24.740 48.773 1.00 39.53 196 ASP A N 1
ATOM 1493 C CA . ASP A 1 196 ? -14.740 -24.389 47.992 1.00 39.53 196 ASP A CA 1
ATOM 1494 C C . ASP A 1 196 ? -14.570 -25.272 46.749 1.00 39.53 196 ASP A C 1
ATOM 1496 O O . ASP A 1 196 ? -14.113 -24.781 45.722 1.00 39.53 196 ASP A O 1
ATOM 1500 N N . LYS A 1 197 ? -15.008 -26.542 46.774 1.00 39.19 197 LYS A N 1
ATOM 1501 C CA . LYS A 1 197 ? -15.025 -27.396 45.572 1.00 39.19 197 LYS A CA 1
ATOM 1502 C C . LYS A 1 197 ? -16.097 -26.981 44.570 1.00 39.19 197 LYS A C 1
ATOM 1504 O O . LYS A 1 197 ? -15.808 -27.006 43.381 1.00 39.19 197 LYS A O 1
ATOM 1509 N N . THR A 1 198 ? -17.288 -26.559 45.007 1.00 41.09 198 THR A N 1
ATOM 1510 C CA . THR A 1 198 ? -18.304 -25.990 44.097 1.00 41.09 198 THR A CA 1
ATOM 1511 C C . THR A 1 198 ? -17.875 -24.650 43.513 1.00 41.09 198 THR A C 1
ATOM 1513 O O . THR A 1 198 ? -18.052 -24.451 42.317 1.00 41.09 198 THR A O 1
ATOM 1516 N N . ASN A 1 199 ? -17.243 -23.777 44.304 1.00 43.09 199 ASN A N 1
ATOM 1517 C CA . ASN A 1 199 ? -16.711 -22.505 43.809 1.00 43.09 199 ASN A CA 1
ATOM 1518 C C . ASN A 1 199 ? -15.509 -22.720 42.877 1.00 43.09 199 ASN A C 1
ATOM 1520 O O . ASN A 1 199 ? -15.402 -22.049 41.858 1.00 43.09 199 ASN A O 1
ATOM 1524 N N . ALA A 1 200 ? -14.636 -23.689 43.168 1.00 39.25 200 ALA A N 1
ATOM 1525 C CA . ALA A 1 200 ? -13.532 -24.055 42.286 1.00 39.25 200 ALA A CA 1
ATOM 1526 C C . ALA A 1 200 ? -14.029 -24.670 40.969 1.00 39.25 200 ALA A C 1
ATOM 1528 O O . ALA A 1 200 ? -13.539 -24.285 39.916 1.00 39.25 200 ALA A O 1
ATOM 1529 N N . LEU A 1 201 ? -15.035 -25.554 41.000 1.00 42.28 201 LEU A N 1
ATOM 1530 C CA . LEU A 1 201 ? -15.661 -26.111 39.792 1.00 42.28 201 LEU A CA 1
ATOM 1531 C C . LEU A 1 201 ? -16.422 -25.052 38.989 1.00 42.28 201 LEU A C 1
ATOM 1533 O O . LEU A 1 201 ? -16.345 -25.066 37.762 1.00 42.28 201 LEU A O 1
ATOM 1537 N N . GLN A 1 202 ? -17.123 -24.123 39.646 1.00 43.06 202 GLN A N 1
ATOM 1538 C CA . GLN A 1 202 ? -17.779 -22.998 38.974 1.00 43.06 202 GLN A CA 1
ATOM 1539 C C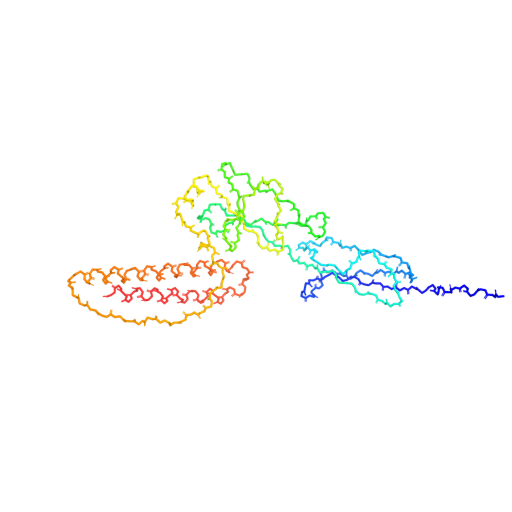 . GLN A 1 202 ? -16.759 -22.052 38.347 1.00 43.06 202 GLN A C 1
ATOM 1541 O O . GLN A 1 202 ? -16.925 -21.705 37.186 1.00 43.06 202 GLN A O 1
ATOM 1546 N N . ASN A 1 203 ? -15.668 -21.721 39.040 1.00 46.12 203 ASN A N 1
ATOM 1547 C CA . ASN A 1 203 ? -14.597 -20.887 38.490 1.00 46.12 203 ASN A CA 1
ATOM 1548 C C . ASN A 1 203 ? -13.859 -21.583 37.338 1.00 46.12 203 ASN A C 1
ATOM 1550 O O . ASN A 1 203 ? -13.496 -20.935 36.363 1.00 46.12 203 ASN A O 1
ATOM 1554 N N . GLN A 1 204 ? -13.687 -22.905 37.401 1.00 44.56 204 GLN A N 1
ATOM 1555 C CA . GLN A 1 204 ? -13.101 -23.681 36.308 1.00 44.56 204 GLN A CA 1
ATOM 1556 C C . GLN A 1 204 ? -14.044 -23.750 35.098 1.00 44.56 204 GLN A C 1
ATOM 1558 O O . GLN A 1 204 ? -13.598 -23.629 33.962 1.00 44.56 204 GLN A O 1
ATOM 1563 N N . SER A 1 205 ? -15.353 -23.873 35.337 1.00 44.59 205 SER A N 1
ATOM 1564 C CA . SER A 1 205 ? -16.382 -23.847 34.287 1.00 44.59 205 SER A CA 1
ATOM 1565 C C . SER A 1 205 ? -16.510 -22.464 33.643 1.00 44.59 205 SER A C 1
ATOM 1567 O O . SER A 1 205 ? -16.697 -22.362 32.435 1.00 44.59 205 SER A O 1
ATOM 1569 N N . LEU A 1 206 ? -16.369 -21.401 34.437 1.00 48.94 206 LEU A N 1
ATOM 1570 C CA . LEU A 1 206 ? -16.422 -20.012 33.985 1.00 48.94 206 LEU A CA 1
ATOM 1571 C C . LEU A 1 206 ? -15.164 -19.652 33.183 1.00 48.94 206 LEU A C 1
ATOM 1573 O O . LEU A 1 206 ? -15.279 -19.075 32.110 1.00 48.94 206 LEU A O 1
ATOM 1577 N N . CYS A 1 207 ? -13.992 -20.129 33.609 1.00 44.41 207 CYS A N 1
ATOM 1578 C CA . CYS A 1 207 ? -12.741 -19.988 32.861 1.00 44.41 207 CYS A CA 1
ATOM 1579 C C . CYS A 1 207 ? -12.770 -20.752 31.521 1.00 44.41 207 CYS A C 1
ATOM 1581 O O . CYS A 1 207 ? -12.287 -20.253 30.507 1.00 44.41 207 CYS A O 1
ATOM 1583 N N . LEU A 1 208 ? -13.396 -21.936 31.479 1.00 45.06 208 LEU A N 1
ATOM 1584 C CA . LEU A 1 208 ? -13.616 -22.674 30.228 1.00 45.06 208 LEU A CA 1
ATOM 1585 C C . LEU A 1 208 ? -14.593 -21.952 29.288 1.00 45.06 208 LEU A C 1
ATOM 1587 O O . LEU A 1 208 ? -14.380 -21.958 28.078 1.00 45.06 208 LEU A O 1
ATOM 1591 N N . LEU A 1 209 ? -15.636 -21.317 29.831 1.00 46.75 209 LEU A N 1
ATOM 1592 C CA . LEU A 1 209 ? -16.582 -20.502 29.063 1.00 46.75 209 LEU A CA 1
ATOM 1593 C C . LEU A 1 209 ? -15.934 -19.229 28.517 1.00 46.75 209 LEU A C 1
ATOM 1595 O O . LEU A 1 209 ? -16.142 -18.912 27.352 1.00 46.75 209 LEU A O 1
ATOM 1599 N N . GLU A 1 210 ? -15.120 -18.535 29.310 1.00 51.38 210 GLU A N 1
ATOM 1600 C CA . GLU A 1 210 ? -14.358 -17.363 28.864 1.00 51.38 210 GLU A CA 1
ATOM 1601 C C . GLU A 1 210 ? -13.363 -17.738 27.765 1.00 51.38 210 GLU A C 1
ATOM 1603 O O . GLU A 1 210 ? -13.316 -17.085 26.724 1.00 51.38 210 GLU A O 1
ATOM 1608 N N . HIS A 1 211 ? -12.634 -18.843 27.939 1.00 46.66 211 HIS A N 1
ATOM 1609 C CA . HIS A 1 211 ? -11.726 -19.353 26.917 1.00 46.66 211 HIS A CA 1
ATOM 1610 C C . HIS A 1 211 ? -12.473 -19.732 25.629 1.00 46.66 211 HIS A C 1
ATOM 1612 O O . HIS A 1 211 ? -12.019 -19.419 24.531 1.00 46.66 211 HIS A O 1
ATOM 1618 N N . ALA A 1 212 ? -13.641 -20.368 25.740 1.00 46.91 212 ALA A N 1
ATOM 1619 C CA . ALA A 1 212 ? -14.470 -20.705 24.587 1.00 46.91 212 ALA A CA 1
ATOM 1620 C C . ALA A 1 212 ? -15.035 -19.458 23.886 1.00 46.91 212 ALA A C 1
ATOM 1622 O O . ALA A 1 212 ? -15.058 -19.409 22.659 1.00 46.91 212 ALA A O 1
ATOM 1623 N N . LEU A 1 213 ? -15.449 -18.437 24.642 1.00 48.59 213 LEU A N 1
ATOM 1624 C CA . LEU A 1 213 ? -15.951 -17.174 24.099 1.00 48.59 213 LEU A CA 1
ATOM 1625 C C . LEU A 1 213 ? -14.849 -16.422 23.344 1.00 48.59 213 LEU A C 1
ATOM 1627 O O . LEU A 1 213 ? -15.089 -15.890 22.259 1.00 48.59 213 LEU A O 1
ATOM 1631 N N . ILE A 1 214 ? -13.631 -16.426 23.890 1.00 51.88 214 ILE A N 1
ATOM 1632 C CA . ILE A 1 214 ? -12.440 -15.875 23.242 1.00 51.88 214 ILE A CA 1
ATOM 1633 C C . ILE A 1 214 ? -12.155 -16.632 21.942 1.00 51.88 214 ILE A C 1
ATOM 1635 O O . ILE A 1 214 ? -12.013 -15.996 20.906 1.00 51.88 214 ILE A O 1
ATOM 1639 N N . GLU A 1 215 ? -12.146 -17.966 21.946 1.00 49.06 215 GLU A N 1
ATOM 1640 C CA . GLU A 1 215 ? -11.908 -18.768 20.735 1.00 49.06 215 GLU A CA 1
ATOM 1641 C C . GLU A 1 215 ? -12.980 -18.559 19.652 1.00 49.06 215 GLU A C 1
ATOM 1643 O O . GLU A 1 215 ? -12.653 -18.423 18.473 1.00 49.06 215 GLU A O 1
ATOM 1648 N N . VAL A 1 216 ? -14.254 -18.437 20.034 1.00 49.88 216 VAL A N 1
ATOM 1649 C CA . VAL A 1 216 ? -15.337 -18.088 19.099 1.00 49.88 216 VAL A CA 1
ATOM 1650 C C . VAL A 1 216 ? -15.140 -16.677 18.537 1.00 49.88 216 VAL A C 1
ATOM 1652 O O . VAL A 1 216 ? -15.329 -16.463 17.341 1.00 49.88 216 VAL A O 1
ATOM 1655 N N . SER A 1 217 ? -14.699 -15.725 19.360 1.00 48.28 217 SER A N 1
ATOM 1656 C CA . SER A 1 217 ? -14.456 -14.340 18.937 1.00 48.28 217 SER A CA 1
ATOM 1657 C C . SER A 1 217 ? -13.257 -14.235 17.992 1.00 48.28 217 SER A C 1
ATOM 1659 O O . SER A 1 217 ? -13.346 -13.564 16.965 1.00 48.28 217 SER A O 1
ATOM 1661 N N . LYS A 1 218 ? -12.172 -14.971 18.268 1.00 46.91 218 LYS A N 1
ATOM 1662 C CA . LYS A 1 218 ? -11.026 -15.115 17.356 1.00 46.91 218 LYS A CA 1
ATOM 1663 C C . LYS A 1 218 ? -11.469 -15.677 16.012 1.00 46.91 218 LYS A C 1
ATOM 1665 O O . LYS A 1 218 ? -11.111 -15.142 14.966 1.00 46.91 218 LYS A O 1
ATOM 1670 N N . ALA A 1 219 ? -12.302 -16.713 16.037 1.00 44.78 219 ALA A N 1
ATOM 1671 C CA . ALA A 1 219 ? -12.782 -17.323 14.814 1.00 44.78 219 ALA A CA 1
ATOM 1672 C C . ALA A 1 219 ? -13.686 -16.376 14.006 1.00 44.78 219 ALA A C 1
ATOM 1674 O O . ALA A 1 219 ? -13.540 -16.298 12.792 1.00 44.78 219 ALA A O 1
ATOM 1675 N N . ILE A 1 220 ? -14.547 -15.585 14.655 1.00 48.00 220 ILE A N 1
ATOM 1676 C CA . ILE A 1 220 ? -15.380 -14.565 13.991 1.00 48.00 220 ILE A CA 1
ATOM 1677 C C . ILE A 1 220 ? -14.527 -13.480 13.313 1.00 48.00 220 ILE A C 1
ATOM 1679 O O . ILE A 1 220 ? -14.857 -13.057 12.205 1.00 48.00 220 ILE A O 1
ATOM 1683 N N . VAL A 1 221 ? -13.412 -13.070 13.923 1.00 44.00 221 VAL A N 1
ATOM 1684 C CA . VAL A 1 221 ? -12.485 -12.084 13.339 1.00 44.00 221 VAL A CA 1
ATOM 1685 C C . VAL A 1 221 ? -11.738 -12.663 12.126 1.00 44.00 221 VAL A C 1
ATOM 1687 O O . VAL A 1 221 ? -11.649 -12.001 11.086 1.00 44.00 221 VAL A O 1
ATOM 1690 N N . CYS A 1 222 ? -11.294 -13.923 12.198 1.00 41.34 222 CYS A N 1
ATOM 1691 C CA . CYS A 1 222 ? -10.642 -14.620 11.080 1.00 41.34 222 CYS A CA 1
ATOM 1692 C C . CYS A 1 222 ? -11.583 -14.891 9.890 1.00 41.34 222 CYS A C 1
ATOM 1694 O O . CYS A 1 222 ? -11.126 -14.975 8.752 1.00 41.34 222 CYS A O 1
ATOM 1696 N N . LEU A 1 223 ? -12.900 -14.966 10.111 1.00 42.34 223 LEU A N 1
ATOM 1697 C CA . LEU A 1 223 ? -13.897 -15.169 9.051 1.00 42.34 223 LEU A CA 1
ATOM 1698 C C . LEU A 1 223 ? -14.088 -13.938 8.132 1.00 42.34 223 LEU A C 1
ATOM 1700 O O . LEU A 1 223 ? -14.899 -13.989 7.207 1.00 42.34 223 LEU A O 1
ATOM 1704 N N . SER A 1 224 ? -13.358 -12.835 8.329 1.00 49.62 224 SER A N 1
ATOM 1705 C CA . SER A 1 224 ? -13.502 -11.623 7.506 1.00 49.62 224 SER A CA 1
ATOM 1706 C C . SER A 1 224 ? -12.592 -11.549 6.267 1.00 49.62 224 SER A C 1
ATOM 1708 O O . SER A 1 224 ? -12.757 -10.624 5.469 1.00 49.62 224 SER A O 1
ATOM 1710 N N . GLU A 1 225 ? -11.693 -12.523 6.053 1.00 50.34 225 GLU A N 1
ATOM 1711 C CA . GLU A 1 225 ? -10.645 -12.418 5.021 1.00 50.34 225 GLU A CA 1
ATOM 1712 C C . GLU A 1 225 ? -10.789 -13.345 3.791 1.00 50.34 225 GLU A C 1
ATOM 1714 O O . GLU A 1 225 ? -10.263 -12.978 2.742 1.00 50.34 225 GLU A O 1
ATOM 1719 N N . ASP A 1 226 ? -11.524 -14.475 3.822 1.00 52.84 226 ASP A N 1
ATOM 1720 C CA . ASP A 1 226 ? -11.671 -15.332 2.617 1.00 52.84 226 ASP A CA 1
ATOM 1721 C C . ASP A 1 226 ? -12.889 -16.298 2.633 1.00 52.84 226 ASP A C 1
ATOM 1723 O O . ASP A 1 226 ? -12.910 -17.304 3.346 1.00 52.84 226 ASP A O 1
ATOM 1727 N N . GLN A 1 227 ? -13.924 -16.032 1.818 1.00 54.56 227 GLN A N 1
ATOM 1728 C CA . GLN A 1 227 ? -15.241 -16.706 1.889 1.00 54.56 227 GLN A CA 1
ATOM 1729 C C . GLN A 1 227 ? -15.230 -18.235 1.684 1.00 54.56 227 GLN A C 1
ATOM 1731 O O . GLN A 1 227 ? -16.065 -18.921 2.275 1.00 54.56 227 GLN A O 1
ATOM 1736 N N . ASP A 1 228 ? -14.311 -18.784 0.886 1.00 49.34 228 ASP A N 1
ATOM 1737 C CA . ASP A 1 228 ? -14.298 -20.223 0.575 1.00 49.34 228 ASP A CA 1
ATOM 1738 C C . ASP A 1 228 ? -13.566 -21.057 1.637 1.00 49.34 228 ASP A C 1
ATOM 1740 O O . ASP A 1 228 ? -13.957 -22.191 1.918 1.00 49.34 228 ASP A O 1
ATOM 1744 N N . ARG A 1 229 ? -12.556 -20.480 2.300 1.00 52.56 229 ARG A N 1
ATOM 1745 C CA . ARG A 1 229 ? -11.844 -21.115 3.425 1.00 52.56 229 ARG A CA 1
ATOM 1746 C C . ARG A 1 229 ? -12.669 -21.088 4.715 1.00 52.56 229 ARG A C 1
ATOM 1748 O O . ARG A 1 229 ? -12.553 -21.969 5.563 1.00 52.56 229 ARG A O 1
ATOM 1755 N N . ASN A 1 230 ? -13.563 -20.110 4.818 1.00 52.41 230 ASN A N 1
ATOM 1756 C CA . ASN A 1 230 ? -14.454 -19.896 5.950 1.00 52.41 230 ASN A CA 1
ATOM 1757 C C . ASN A 1 230 ? -15.497 -21.001 6.148 1.00 52.41 230 ASN 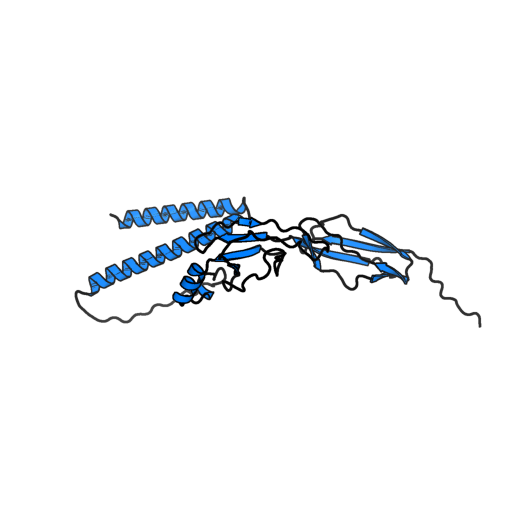A C 1
ATOM 1759 O O . ASN A 1 230 ? -15.942 -21.224 7.269 1.00 52.41 230 ASN A O 1
ATOM 1763 N N . ARG A 1 231 ? -15.897 -21.713 5.089 1.00 53.78 231 ARG A N 1
ATOM 1764 C CA . ARG A 1 231 ? -16.987 -22.697 5.171 1.00 53.78 231 ARG A CA 1
ATOM 1765 C C . ARG A 1 231 ? -16.632 -23.905 6.044 1.00 53.78 231 ARG A C 1
ATOM 1767 O O . ARG A 1 231 ? -17.455 -24.352 6.832 1.00 53.78 231 ARG A O 1
ATOM 1774 N N . GLU A 1 232 ? -15.390 -24.370 5.950 1.00 56.09 232 GLU A N 1
ATOM 1775 C CA . GLU A 1 232 ? -14.879 -25.516 6.714 1.00 56.09 232 GLU A CA 1
ATOM 1776 C C . GLU A 1 232 ? -14.658 -25.160 8.198 1.00 56.09 232 GLU A C 1
ATOM 1778 O O . GLU A 1 232 ? -14.929 -25.963 9.091 1.00 56.09 232 GLU A O 1
ATOM 1783 N N . LEU A 1 233 ? -14.253 -23.913 8.471 1.00 53.50 233 LEU A N 1
ATOM 1784 C CA . LEU A 1 233 ? -14.112 -23.379 9.829 1.00 53.50 233 LEU A CA 1
ATOM 1785 C C . LEU A 1 233 ? -15.471 -23.146 10.505 1.00 53.50 233 LEU A C 1
ATOM 1787 O O . LEU A 1 233 ? -15.627 -23.468 11.683 1.00 53.50 233 LEU A O 1
ATOM 1791 N N . ILE A 1 234 ? -16.466 -22.646 9.762 1.00 55.25 234 ILE A N 1
ATOM 1792 C CA . ILE A 1 234 ? -17.844 -22.485 10.251 1.00 55.25 234 ILE A CA 1
ATOM 1793 C C . ILE A 1 234 ? -18.440 -23.846 10.623 1.00 55.25 234 ILE A C 1
ATOM 1795 O O . ILE A 1 234 ? -19.009 -23.980 11.706 1.00 55.25 234 ILE A O 1
ATOM 1799 N N . ASP A 1 235 ? -18.267 -24.872 9.787 1.00 59.28 235 ASP A N 1
ATOM 1800 C CA . ASP A 1 235 ? -18.766 -26.217 10.095 1.00 59.28 235 ASP A CA 1
ATOM 1801 C C . ASP A 1 235 ? -18.082 -26.811 11.345 1.00 59.28 235 ASP A C 1
ATOM 1803 O O . ASP A 1 235 ? -18.746 -27.435 12.178 1.00 59.28 235 ASP A O 1
ATOM 1807 N N . GLY A 1 236 ? -16.783 -26.552 11.542 1.00 64.69 236 GLY A N 1
ATOM 1808 C CA . GLY A 1 236 ? -16.054 -26.932 12.758 1.00 64.69 236 GLY A CA 1
ATOM 1809 C C . GLY A 1 236 ? -16.559 -26.229 14.027 1.00 64.69 236 GLY A C 1
ATOM 1810 O O . GLY A 1 236 ? -16.757 -26.875 15.059 1.00 64.69 236 GLY A O 1
ATOM 1811 N N . LEU A 1 237 ? -16.838 -24.924 13.951 1.00 54.34 237 LEU A N 1
ATOM 1812 C CA . LEU A 1 237 ? -17.397 -24.135 15.058 1.00 54.34 237 LEU A CA 1
ATOM 1813 C C . LEU A 1 237 ? -18.798 -24.599 15.448 1.00 54.34 237 LEU A C 1
ATOM 1815 O O . LEU A 1 237 ? -19.073 -24.792 16.632 1.00 54.34 237 LEU A O 1
ATOM 1819 N N . VAL A 1 238 ? -19.660 -24.844 14.460 1.00 65.75 238 VAL A N 1
ATOM 1820 C CA . VAL A 1 238 ? -21.026 -25.333 14.688 1.00 65.75 238 VAL A CA 1
ATOM 1821 C C . VAL A 1 238 ? -21.007 -26.715 15.349 1.00 65.75 238 VAL A C 1
ATOM 1823 O O . VAL A 1 238 ? -21.844 -27.004 16.205 1.00 65.75 238 VAL A O 1
ATOM 1826 N N . MET A 1 239 ? -20.042 -27.576 15.009 1.00 61.84 239 MET A N 1
ATOM 1827 C CA . MET A 1 239 ? -19.867 -28.864 15.689 1.00 61.84 239 MET A CA 1
ATOM 1828 C C . MET A 1 239 ? -19.402 -28.707 17.140 1.00 61.84 239 MET A C 1
ATOM 1830 O O . MET A 1 239 ? -19.947 -29.384 18.016 1.00 61.84 239 MET A O 1
ATOM 1834 N N . ASN A 1 240 ? -18.467 -27.796 17.416 1.00 60.81 240 ASN A N 1
ATOM 1835 C CA . ASN A 1 240 ? -18.004 -27.522 18.778 1.00 60.81 240 ASN A CA 1
ATOM 1836 C C . ASN A 1 240 ? -19.112 -26.928 19.657 1.00 60.81 240 ASN A C 1
ATOM 1838 O O . ASN A 1 240 ? -19.297 -27.374 20.789 1.00 60.81 240 ASN A O 1
ATOM 1842 N N . GLU A 1 241 ? -19.907 -25.993 19.135 1.00 65.94 241 GLU A N 1
ATOM 1843 C CA . GLU A 1 241 ? -21.057 -25.423 19.848 1.00 65.94 241 GLU A CA 1
ATOM 1844 C C . GLU A 1 241 ? -22.077 -26.513 20.213 1.00 65.94 241 GLU A C 1
ATOM 1846 O O . GLU A 1 241 ? -22.577 -26.576 21.339 1.00 65.94 241 GLU A O 1
ATOM 1851 N N . ARG A 1 242 ? -22.326 -27.451 19.291 1.00 64.00 242 ARG A N 1
ATOM 1852 C CA . ARG A 1 242 ? -23.233 -28.583 19.518 1.00 64.00 242 ARG A CA 1
ATOM 1853 C C . ARG A 1 242 ? -22.723 -29.541 20.592 1.00 64.00 242 ARG A C 1
ATOM 1855 O O . ARG A 1 242 ? -23.515 -30.011 21.407 1.00 64.00 242 ARG A O 1
ATOM 1862 N N . GLN A 1 243 ? -21.421 -29.823 20.605 1.00 60.91 243 GLN A N 1
ATOM 1863 C CA . GLN A 1 243 ? -20.787 -30.647 21.638 1.00 60.91 243 GLN A CA 1
ATOM 1864 C C . GLN A 1 243 ? -20.832 -29.963 23.008 1.00 60.91 243 GLN A C 1
ATOM 1866 O O . GLN A 1 243 ? -21.099 -30.621 24.013 1.00 60.91 243 GLN A O 1
ATOM 1871 N N . MET A 1 244 ? -20.652 -28.643 23.047 1.00 58.84 244 MET A N 1
ATOM 1872 C CA . MET A 1 244 ? -20.723 -27.845 24.270 1.00 58.84 244 MET A CA 1
ATOM 1873 C C . MET A 1 244 ? -22.147 -27.815 24.844 1.00 58.84 244 MET A C 1
ATOM 1875 O O . MET A 1 244 ? -22.344 -28.043 26.036 1.00 58.84 244 MET A O 1
ATOM 1879 N N . LEU A 1 245 ? -23.159 -27.634 23.990 1.00 62.28 245 LEU A N 1
ATOM 1880 C CA . LEU A 1 245 ? -24.573 -27.711 24.367 1.00 62.28 245 LEU A CA 1
ATOM 1881 C C . LEU A 1 245 ? -24.962 -29.091 24.910 1.00 62.28 245 LEU A C 1
ATOM 1883 O O . LEU A 1 245 ? -25.730 -29.173 25.867 1.00 62.28 245 LEU A O 1
ATOM 1887 N N . GLU A 1 246 ? -24.439 -30.174 24.334 1.00 63.75 246 GLU A N 1
ATOM 1888 C CA . GLU A 1 246 ? -24.661 -31.521 24.869 1.00 63.75 246 GLU A CA 1
ATOM 1889 C C . GLU A 1 246 ? -23.955 -31.729 26.213 1.00 63.75 246 GLU A C 1
ATOM 1891 O O . GLU A 1 246 ? -24.585 -32.235 27.141 1.00 63.75 246 GLU A O 1
ATOM 1896 N N . ALA A 1 247 ? -22.717 -31.248 26.372 1.00 56.97 247 ALA A N 1
ATOM 1897 C CA . ALA A 1 247 ? -22.001 -31.295 27.647 1.00 56.97 247 ALA A CA 1
ATOM 1898 C C . ALA A 1 247 ? -22.764 -30.553 28.765 1.00 56.97 247 ALA A C 1
ATOM 1900 O O . ALA A 1 247 ? -22.934 -31.085 29.867 1.00 56.97 247 ALA A O 1
ATOM 1901 N N . ILE A 1 248 ? -23.308 -29.369 28.462 1.00 58.03 248 ILE A N 1
ATOM 1902 C CA . ILE A 1 248 ? -24.141 -28.579 29.381 1.00 58.03 248 ILE A CA 1
ATOM 1903 C C . ILE A 1 248 ? -25.437 -29.326 29.727 1.00 58.03 248 ILE A C 1
ATOM 1905 O O . ILE A 1 248 ? -25.815 -29.393 30.895 1.00 58.03 248 ILE A O 1
ATOM 1909 N N . LYS A 1 249 ? -26.104 -29.957 28.752 1.00 65.94 249 LYS A N 1
ATOM 1910 C CA . LYS A 1 249 ? -27.306 -30.769 29.017 1.00 65.94 249 LYS A CA 1
ATOM 1911 C C . LYS A 1 249 ? -27.023 -31.976 29.907 1.00 65.94 249 LYS A C 1
ATOM 1913 O O . LYS A 1 249 ? -27.875 -32.325 30.721 1.00 65.94 249 LYS A O 1
ATOM 1918 N N . THR A 1 250 ? -25.860 -32.615 29.770 1.00 62.03 250 THR A N 1
ATOM 1919 C CA . THR A 1 250 ? -25.451 -33.713 30.662 1.00 62.03 250 THR A CA 1
ATOM 1920 C C . THR A 1 250 ? -25.126 -33.259 32.080 1.00 62.03 250 THR A C 1
ATOM 1922 O O . THR A 1 250 ? -25.273 -34.058 32.994 1.00 62.03 250 THR A O 1
ATOM 1925 N N . LEU A 1 251 ? -24.731 -31.999 32.279 1.00 51.91 251 LEU A N 1
ATOM 1926 C CA . LEU A 1 251 ? -24.456 -31.418 33.600 1.00 51.91 251 LEU A CA 1
ATOM 1927 C C . LEU A 1 251 ? -25.721 -30.945 34.340 1.00 51.91 251 LEU A C 1
ATOM 1929 O O . LEU A 1 251 ? -25.679 -30.766 35.553 1.00 51.91 251 LEU A O 1
ATOM 1933 N N . ILE A 1 252 ? -26.832 -30.734 33.625 1.00 65.56 252 ILE A N 1
ATOM 1934 C CA . ILE A 1 252 ? -28.111 -30.239 34.176 1.00 65.56 252 ILE A CA 1
ATOM 1935 C C . ILE A 1 252 ? -29.083 -31.394 34.541 1.00 65.56 252 ILE A C 1
ATOM 1937 O O . ILE A 1 252 ? -30.188 -31.148 35.023 1.00 65.56 252 ILE A O 1
ATOM 1941 N N . LYS A 1 253 ? -28.687 -32.661 34.354 1.00 44.81 253 LYS A N 1
ATOM 1942 C CA . LYS A 1 253 ? -29.431 -33.852 34.813 1.00 44.81 253 LYS A CA 1
ATOM 1943 C C . LYS A 1 253 ? -28.895 -34.382 36.136 1.00 44.81 253 LYS A C 1
ATOM 1945 O O . LYS A 1 253 ? -29.741 -34.833 36.939 1.00 44.81 253 LYS A O 1
#

Solvent-accessible surface area (backbone atoms only — not comparable to full-atom values): 15135 Å² total; per-residue (Å²): 134,86,79,80,72,83,76,74,69,89,46,67,37,43,36,39,38,38,39,21,34,86,90,64,51,73,80,50,85,61,48,77,49,78,44,44,50,73,39,72,49,74,64,80,80,71,72,46,93,60,35,27,50,75,45,66,74,78,68,53,65,44,64,36,50,96,60,75,43,80,43,61,37,28,31,43,52,51,30,43,36,35,38,18,70,40,95,83,41,83,78,48,50,78,46,86,69,48,63,33,96,48,26,71,36,64,40,62,39,66,56,82,89,51,87,79,46,47,43,23,38,44,53,63,71,17,80,55,62,69,62,83,53,49,72,59,35,68,68,94,58,55,62,39,76,42,41,32,40,37,34,42,66,64,56,54,48,51,57,65,70,60,73,58,64,53,58,67,84,30,68,79,78,88,80,80,90,79,81,88,84,90,80,88,88,87,86,86,90,60,88,63,58,59,60,51,48,53,52,49,51,48,52,52,50,49,51,51,49,51,52,48,51,50,52,53,51,53,49,60,62,62,56,75,77,49,81,77,69,35,54,66,53,49,54,52,51,56,51,50,52,51,52,51,54,49,54,52,56,66,71,74,108

Mean predicted aligned error: 17.17 Å

Organism: NCBI:txid1714682

Nearest PDB structures (foldseek):
  7yl4-assembly2_B  TM=4.935E-01  e=5.957E-06  Lactococcus lactis subsp. lactis
  7yl6-assembly1_A  TM=5.118E-01  e=2.376E-05  Lactococcus lactis subsp. lactis
  7yl5-assembly2_B  TM=4.922E-01  e=3.621E-05  Lactococcus lactis subsp. lactis
  2kvz-assembly1_A  TM=8.039E-01  e=2.549E-02  Listeria monocytogenes
  2kyw-assembly1_A  TM=6.058E-01  e=1.777E-02  Pediococcus pentosaceus ATCC 25745

Sequence (253 aa):
MPGTKPMFQNSQNFAEVYFQTAAGVELRNPLKIVRPVGESYQVSAPVIEGYLLISQPGPKTRIMGTSPAWLRLIYDRIGSLRIYQGLDDIIGEGIKLKNGAQPEQVAPVTLPAAPSKFYFQVDETGIGEQVKNLSAFVPQEPTKQTSLLCLSADDIHELKATDLDLANVFKLDGIEAASDKCAAATGQASDKERQDKTNALQNQSLCLLEHALIEVSKAIVCLSEDQDRNRELIDGLVMNERQMLEAIKTLIK